Protein AF-A0A961XNM7-F1 (afdb_monomer)

Radius of gyration: 25.98 Å; Cα contacts (8 Å, |Δi|>4): 461; chains: 1; bounding box: 57×42×81 Å

Sequence (255 aa):
IRFYRGDEDQPVDPLIAARQGEGNAPAFRGTACVVFEGFPLEDFGNRIPQFTFEIVRSISRLDRSLRAVCVIPGATEFGYHPDPVNRIAEPGKSALVNRNCLSRESDWQASLDELQAICPNLETVALVVPWFATDLRAGECSIMPGVEHAASGGMGWSVSGISRANAHLVSRFDGAPAFGGTPADTAVVAAIRDLKARGLKVVLYPFLLMDIDAANSLPD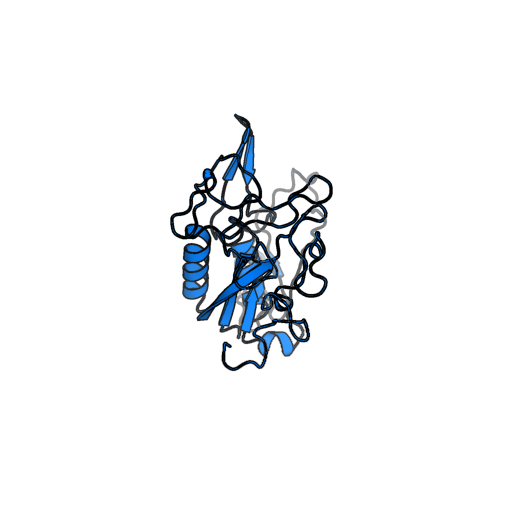PYSGQNGQKPYPWRGEITVYPGPGQASSADGSALA

Nearest PDB structures (foldseek):
  8gtc-assembly1_O  TM=8.303E-01  e=8.416E-16  Dinoroseobacter phage vB_DshS-R4C
  8clq-assembly1_D  TM=4.541E-01  e=7.550E-01  Streptomyces coelicoflavus
  8clp-assembly1_A  TM=4.533E-01  e=1.028E+00  Streptomyces coelicoflavus
  8clq-assembly1_A  TM=4.531E-01  e=1.238E+00  Streptomyces coelicoflavus
  8clo-assembly1_A  TM=4.528E-01  e=1.164E+00  Streptomyces coelicoflavus

pLDDT: mean 91.51, std 7.37, range [59.06, 98.62]

Structure (mmCIF, N/CA/C/O backbone):
data_AF-A0A961XNM7-F1
#
_entry.id   AF-A0A961XNM7-F1
#
loop_
_atom_site.group_PDB
_atom_site.id
_atom_site.type_symbol
_atom_site.label_atom_id
_atom_site.label_alt_id
_atom_site.label_comp_id
_atom_site.label_asym_id
_atom_site.label_entity_id
_atom_site.label_seq_id
_atom_site.pdbx_PDB_ins_code
_atom_site.Cartn_x
_atom_site.Cartn_y
_atom_site.Cartn_z
_atom_site.occupancy
_atom_site.B_iso_or_equiv
_atom_site.auth_seq_id
_atom_site.auth_comp_id
_atom_site.auth_asym_id
_atom_site.auth_atom_id
_atom_site.pdbx_PDB_model_num
ATOM 1 N N . ILE A 1 1 ? -12.156 7.910 29.418 1.00 87.94 1 ILE A N 1
ATOM 2 C CA . ILE A 1 1 ? -13.145 8.435 28.441 1.00 87.94 1 ILE A CA 1
ATOM 3 C C . ILE A 1 1 ? -13.932 7.246 27.919 1.00 87.94 1 ILE A C 1
ATOM 5 O O . ILE A 1 1 ? -13.312 6.232 27.622 1.00 87.94 1 ILE A O 1
ATOM 9 N N . ARG A 1 2 ? -15.259 7.337 27.847 1.00 92.88 2 ARG A N 1
ATOM 10 C CA . ARG A 1 2 ? -16.122 6.318 27.235 1.00 92.88 2 ARG A CA 1
ATOM 11 C C . ARG A 1 2 ? -16.850 6.928 26.044 1.00 92.88 2 ARG A C 1
ATOM 13 O O . ARG A 1 2 ? -17.333 8.053 26.146 1.00 92.88 2 ARG A O 1
ATOM 20 N N . PHE A 1 3 ? -16.903 6.200 24.934 1.00 91.19 3 PHE A N 1
ATOM 21 C CA . PHE A 1 3 ? -17.610 6.619 23.728 1.00 91.19 3 PHE A CA 1
ATOM 22 C C . PHE A 1 3 ? -18.819 5.723 23.480 1.00 91.19 3 PHE A C 1
ATOM 24 O O . PHE A 1 3 ? -18.735 4.499 23.566 1.00 91.19 3 PHE A O 1
ATOM 31 N N . TYR A 1 4 ? -19.920 6.372 23.141 1.00 91.75 4 TYR A N 1
ATOM 32 C CA . TYR A 1 4 ? -21.226 5.804 22.890 1.00 91.75 4 TYR A CA 1
ATOM 33 C C . TYR A 1 4 ? -21.670 6.240 21.495 1.00 91.75 4 TYR A C 1
ATOM 35 O O . TYR A 1 4 ? -21.743 7.438 21.216 1.00 91.75 4 TYR A O 1
ATOM 43 N N . ARG A 1 5 ? -21.944 5.282 20.604 1.00 89.00 5 ARG A N 1
ATOM 44 C CA . ARG A 1 5 ? -22.264 5.555 19.190 1.00 89.00 5 ARG A CA 1
ATOM 45 C C . ARG A 1 5 ? -23.655 6.163 18.994 1.00 89.00 5 ARG A C 1
ATOM 47 O O . ARG A 1 5 ? -23.909 6.746 17.943 1.00 89.00 5 ARG A O 1
ATOM 54 N N . GLY A 1 6 ? -24.516 6.074 20.007 1.00 90.56 6 GLY A N 1
ATOM 55 C CA . GLY A 1 6 ? -25.904 6.518 19.936 1.00 90.56 6 GLY A CA 1
ATOM 56 C C . GLY A 1 6 ? -26.831 5.475 19.320 1.00 90.56 6 GLY A C 1
ATOM 57 O O . GLY A 1 6 ? -27.849 5.850 18.748 1.00 90.56 6 GLY A O 1
ATOM 58 N N . ASP A 1 7 ? -26.483 4.189 19.408 1.00 89.62 7 ASP A N 1
ATOM 59 C CA . ASP A 1 7 ? -27.348 3.104 18.944 1.00 89.62 7 ASP A CA 1
ATOM 60 C C . ASP A 1 7 ? -28.670 3.076 19.740 1.00 89.62 7 ASP A C 1
ATOM 62 O O . ASP A 1 7 ? -28.735 3.484 20.905 1.00 89.62 7 ASP A O 1
ATOM 66 N N . GLU A 1 8 ? -29.751 2.608 19.114 1.00 92.31 8 GLU A N 1
ATOM 67 C CA . GLU A 1 8 ? -31.086 2.586 19.739 1.00 92.31 8 GLU A CA 1
ATOM 68 C C . GLU A 1 8 ? -31.192 1.579 20.896 1.00 92.31 8 GLU A C 1
ATOM 70 O O . GLU A 1 8 ? -32.033 1.717 21.781 1.00 92.31 8 GLU A O 1
ATOM 75 N N . ASP A 1 9 ? -30.320 0.577 20.930 1.00 92.81 9 ASP A N 1
ATOM 76 C CA . ASP A 1 9 ? -30.222 -0.427 21.990 1.00 92.81 9 ASP A CA 1
ATOM 77 C C . ASP A 1 9 ? -29.142 -0.100 23.034 1.00 92.81 9 ASP A C 1
ATOM 79 O O . ASP A 1 9 ? -28.928 -0.869 23.974 1.00 92.81 9 ASP A O 1
ATOM 83 N N . GLN A 1 10 ? -28.497 1.064 22.925 1.00 93.44 10 GLN A N 1
ATOM 84 C CA . GLN A 1 10 ? -27.410 1.453 23.811 1.00 93.44 10 GLN A CA 1
ATOM 85 C C . GLN A 1 10 ? -27.846 1.473 25.294 1.00 93.44 10 GLN A C 1
ATOM 87 O O . GLN A 1 10 ? -28.930 1.985 25.625 1.00 93.44 10 GLN A O 1
ATOM 92 N N . PRO A 1 11 ? -27.011 0.944 26.212 1.00 92.81 11 PRO A N 1
ATOM 93 C CA . PRO A 1 11 ? -27.293 0.962 27.642 1.00 92.81 11 PRO A CA 1
ATOM 94 C C . PRO A 1 11 ? -27.053 2.346 28.262 1.00 92.81 11 PRO A C 1
ATOM 96 O O . PRO A 1 11 ? -26.364 3.200 27.705 1.00 92.81 11 PRO A O 1
ATOM 99 N N . VAL A 1 12 ? -27.598 2.550 29.463 1.00 94.00 12 VAL A N 1
ATOM 100 C CA . VAL A 1 12 ? -27.314 3.736 30.285 1.00 94.00 12 VAL A CA 1
ATOM 101 C C . VAL A 1 12 ? -25.848 3.716 30.741 1.00 94.00 12 VAL A C 1
ATOM 103 O O . VAL A 1 12 ? -25.349 2.674 31.169 1.00 94.00 12 VAL A O 1
ATOM 106 N N . ASP A 1 13 ? -25.156 4.860 30.679 1.00 93.94 13 ASP A N 1
ATOM 107 C CA . ASP A 1 13 ? -23.789 4.979 31.206 1.00 93.94 13 ASP A CA 1
ATOM 108 C C . ASP A 1 13 ? -23.787 4.849 32.746 1.00 93.94 13 ASP A C 1
ATOM 110 O O . ASP A 1 13 ? -24.556 5.538 33.426 1.00 93.94 13 ASP A O 1
ATOM 114 N N . PRO A 1 14 ? -22.913 4.006 33.323 1.00 93.31 14 PRO A N 1
ATOM 115 C CA . PRO A 1 14 ? -22.919 3.721 34.755 1.00 93.31 14 PRO A CA 1
ATOM 116 C C . PRO A 1 14 ? -22.517 4.917 35.632 1.00 93.31 14 PRO A C 1
ATOM 118 O O . PRO A 1 14 ? -23.015 5.031 36.748 1.00 93.31 14 PRO A O 1
ATOM 121 N N . LEU A 1 15 ? -21.667 5.836 35.157 1.00 92.81 15 LEU A N 1
ATOM 122 C CA . LEU A 1 15 ? -21.311 7.052 35.902 1.00 92.81 15 LEU A CA 1
ATOM 123 C C . LEU A 1 15 ? -22.467 8.048 35.902 1.00 92.81 15 LEU A C 1
ATOM 125 O O . LEU A 1 15 ? -22.746 8.655 36.935 1.00 92.81 15 LEU A O 1
ATOM 129 N N . ILE A 1 16 ? -23.152 8.205 34.765 1.00 91.44 16 ILE A N 1
ATOM 130 C CA . ILE A 1 16 ? -24.351 9.048 34.690 1.00 91.44 16 ILE A CA 1
ATOM 131 C C . ILE A 1 16 ? -25.435 8.474 35.611 1.00 91.44 16 ILE A C 1
ATOM 133 O O . ILE A 1 16 ? -25.991 9.218 36.418 1.00 91.44 16 ILE A O 1
ATOM 137 N N . ALA A 1 17 ? -25.676 7.159 35.566 1.00 93.00 17 ALA A N 1
ATOM 138 C CA . ALA A 1 17 ? -26.608 6.470 36.462 1.00 93.00 17 ALA A CA 1
ATOM 139 C C . ALA A 1 17 ? -26.247 6.655 37.940 1.00 93.00 17 ALA A C 1
ATOM 141 O O . ALA A 1 17 ? -27.100 7.043 38.735 1.00 93.00 17 ALA A O 1
ATOM 142 N N . ALA A 1 18 ? -24.980 6.461 38.308 1.00 92.56 18 ALA A N 1
ATOM 143 C CA . ALA A 1 18 ? -24.521 6.635 39.684 1.00 92.56 18 ALA A CA 1
ATOM 144 C C . ALA A 1 18 ? -24.706 8.073 40.201 1.00 92.56 18 ALA A C 1
ATOM 146 O O . ALA A 1 18 ? -24.916 8.277 41.394 1.00 92.56 18 ALA A O 1
ATOM 147 N N . ARG A 1 19 ? -24.631 9.080 39.320 1.00 91.06 19 ARG A N 1
ATOM 148 C CA . ARG A 1 19 ? -24.789 10.497 39.686 1.00 91.06 19 ARG A CA 1
ATOM 149 C C . ARG A 1 19 ? -26.241 10.970 39.710 1.00 91.06 19 ARG A C 1
ATOM 151 O O . ARG A 1 19 ? -26.566 11.810 40.541 1.00 91.06 19 ARG A O 1
ATOM 158 N N . GLN A 1 20 ? -27.085 10.467 38.812 1.00 90.31 20 GLN A N 1
ATOM 159 C CA . GLN A 1 20 ? -28.496 10.872 38.694 1.00 90.31 20 GLN A CA 1
ATOM 160 C C . GLN A 1 20 ? -29.445 10.000 39.537 1.00 90.31 20 GLN A C 1
ATOM 162 O O . GLN A 1 20 ? -30.571 10.404 39.828 1.00 90.31 20 GLN A O 1
ATOM 167 N N . GLY A 1 21 ? -28.995 8.813 39.949 1.00 85.62 21 GLY A N 1
ATOM 168 C CA . GLY A 1 21 ? -29.802 7.815 40.644 1.00 85.62 21 GLY A CA 1
ATOM 169 C C . GLY A 1 21 ? -30.425 6.787 39.695 1.00 85.62 21 GLY A C 1
ATOM 170 O O . GLY A 1 21 ? -30.615 7.031 38.499 1.00 85.62 21 GLY A O 1
ATOM 171 N N . GLU A 1 22 ? -30.733 5.612 40.245 1.00 84.38 22 GLU A N 1
ATOM 172 C CA . GLU A 1 22 ? -31.324 4.496 39.505 1.00 84.38 22 GLU A CA 1
ATOM 173 C C . GLU A 1 22 ? -32.664 4.902 38.871 1.00 84.38 22 GLU A C 1
ATOM 175 O O . GLU A 1 22 ? -33.507 5.527 39.510 1.00 84.38 22 GLU A O 1
ATOM 180 N N . GLY A 1 23 ? -32.839 4.595 37.583 1.00 87.25 23 GLY A N 1
ATOM 181 C CA . GLY A 1 23 ? -34.035 4.956 36.812 1.00 87.25 23 GLY A CA 1
ATOM 182 C C . GLY A 1 23 ? -34.103 6.411 36.322 1.00 87.25 23 GLY A C 1
ATOM 183 O O . GLY A 1 23 ? -34.920 6.701 35.452 1.00 87.25 23 GLY A O 1
ATOM 184 N N . ASN A 1 24 ? -33.233 7.307 36.803 1.00 90.81 24 ASN A N 1
ATOM 185 C CA . ASN A 1 24 ? -33.263 8.732 36.440 1.00 90.81 24 ASN A CA 1
ATOM 186 C C . ASN A 1 24 ? -32.294 9.108 35.308 1.00 90.81 24 ASN A C 1
ATOM 188 O O . ASN A 1 24 ? -32.426 10.174 34.707 1.00 90.81 24 ASN A O 1
ATOM 192 N N . ALA A 1 25 ? -31.299 8.267 35.020 1.00 90.25 25 ALA A N 1
ATOM 193 C CA . ALA A 1 25 ? -30.330 8.531 33.963 1.00 90.25 25 ALA A CA 1
ATOM 194 C C . ALA A 1 25 ? -30.865 8.110 32.581 1.00 90.25 25 ALA A C 1
ATOM 196 O O . ALA A 1 25 ? -31.182 6.933 32.379 1.00 90.25 25 ALA A O 1
ATOM 197 N N . PRO A 1 26 ? -30.927 9.027 31.598 1.00 89.88 26 PRO A N 1
ATOM 198 C CA . PRO A 1 26 ? -31.271 8.663 30.231 1.00 89.88 26 PRO A CA 1
ATOM 199 C C . PRO A 1 26 ? -30.132 7.867 29.576 1.00 89.88 26 PRO A C 1
ATOM 201 O O . PRO A 1 26 ? -28.953 8.097 29.838 1.00 89.88 26 PRO A O 1
ATOM 204 N N . ALA A 1 27 ? -30.483 6.958 28.664 1.00 90.50 27 ALA A N 1
ATOM 205 C CA . ALA A 1 27 ? -29.513 6.186 27.878 1.00 90.50 27 ALA A CA 1
ATOM 206 C C . ALA A 1 27 ? -28.938 6.953 26.669 1.00 90.50 27 ALA A C 1
ATOM 208 O O . ALA A 1 27 ? -28.063 6.436 25.979 1.00 90.50 27 ALA A O 1
ATOM 209 N N . PHE A 1 28 ? -29.454 8.161 26.392 1.00 91.75 28 PHE A N 1
ATOM 210 C CA . PHE A 1 28 ? -29.103 8.988 25.228 1.00 91.75 28 PHE A CA 1
ATOM 211 C C . PHE A 1 28 ? -29.131 8.226 23.884 1.00 91.75 28 PHE A C 1
ATOM 213 O O . PHE A 1 28 ? -28.311 8.461 23.000 1.00 91.75 28 PHE A O 1
ATOM 220 N N . ARG A 1 29 ? -30.096 7.312 23.719 1.00 93.94 29 ARG A N 1
ATOM 221 C CA . ARG A 1 29 ? -30.330 6.576 22.462 1.00 93.94 29 ARG A CA 1
ATOM 222 C C . ARG A 1 29 ? -30.575 7.546 21.306 1.00 93.94 29 ARG A C 1
ATOM 224 O O . ARG A 1 29 ? -31.176 8.604 21.502 1.00 93.94 29 ARG A O 1
ATOM 231 N N . GLY A 1 30 ? -30.042 7.224 20.134 1.00 90.69 30 GLY A N 1
ATOM 232 C CA . GLY A 1 30 ? -30.057 8.102 18.963 1.00 90.69 30 GLY A CA 1
ATOM 233 C C . GLY A 1 30 ? -29.061 9.271 19.023 1.00 90.69 30 GLY A C 1
ATOM 234 O O . GLY A 1 30 ? -28.957 10.028 18.057 1.00 90.69 30 GLY A O 1
ATOM 235 N N . THR A 1 31 ? -28.314 9.439 20.125 1.00 91.25 31 THR A N 1
ATOM 236 C CA . THR A 1 31 ? -27.339 10.526 20.313 1.00 91.25 31 THR A CA 1
ATOM 237 C C . THR A 1 31 ? -25.957 9.966 20.638 1.00 91.25 31 THR A C 1
ATOM 239 O O . THR A 1 31 ? -25.752 9.330 21.672 1.00 91.25 31 THR A O 1
ATOM 242 N N . ALA A 1 32 ? -24.976 10.231 19.772 1.00 91.44 32 ALA A N 1
ATOM 243 C CA . ALA A 1 32 ? -23.586 9.896 20.060 1.00 91.44 32 ALA A CA 1
ATOM 244 C C . ALA A 1 32 ? -23.087 10.715 21.261 1.00 91.44 32 ALA A C 1
ATOM 246 O O . ALA A 1 32 ? -23.226 11.938 21.286 1.00 91.44 32 ALA A O 1
ATOM 247 N N . CYS A 1 33 ? -22.512 10.040 22.254 1.00 92.06 33 CYS A N 1
ATOM 248 C CA . CYS A 1 33 ? -22.119 10.640 23.526 1.00 92.06 33 CYS A CA 1
ATOM 249 C C . CYS A 1 33 ? -20.668 10.293 23.876 1.00 92.06 33 CYS A C 1
ATOM 251 O O . CYS A 1 33 ? -20.209 9.169 23.669 1.00 92.06 33 CYS A O 1
ATOM 253 N N . VAL A 1 34 ? -19.946 11.249 24.463 1.00 93.06 34 VAL A N 1
ATOM 254 C CA . VAL A 1 34 ? -18.609 11.036 25.032 1.00 93.06 34 VAL A CA 1
ATOM 255 C C . VAL A 1 34 ? -18.668 11.374 26.515 1.00 93.06 34 VAL A C 1
ATOM 257 O O . VAL A 1 34 ? -18.980 12.502 26.889 1.00 93.06 34 VAL A O 1
ATOM 260 N N . VAL A 1 35 ? -18.369 10.393 27.363 1.00 93.25 35 VAL A N 1
ATOM 261 C CA . VAL A 1 35 ? -18.371 10.548 28.820 1.00 93.25 35 VAL A CA 1
ATOM 262 C C . VAL A 1 35 ? -16.934 10.625 29.323 1.00 93.25 35 VAL A C 1
ATOM 264 O O . VAL A 1 35 ? -16.116 9.721 29.115 1.00 93.25 35 VAL A O 1
ATOM 267 N N . PHE A 1 36 ? -16.626 11.722 30.007 1.00 92.81 36 PHE A N 1
ATOM 268 C CA . PHE A 1 36 ? -15.358 11.929 30.691 1.00 92.81 36 PHE A CA 1
ATOM 269 C C . PHE A 1 36 ? -15.521 11.599 32.171 1.00 92.81 36 PHE A C 1
ATOM 271 O O . PHE A 1 36 ? -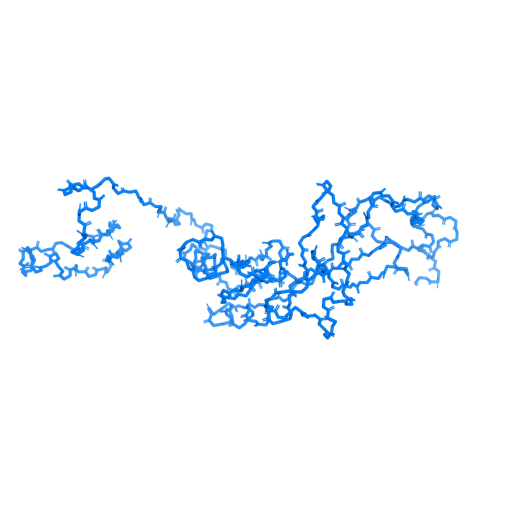16.409 12.116 32.843 1.00 92.81 36 PHE A O 1
ATOM 278 N N . GLU A 1 37 ? -14.636 10.751 32.681 1.00 92.44 37 GLU A N 1
ATOM 279 C CA . GLU A 1 37 ? -14.563 10.397 34.094 1.00 92.44 37 GLU A CA 1
ATOM 280 C C . GLU A 1 37 ? -13.174 10.781 34.596 1.00 92.44 37 GLU A C 1
ATOM 282 O O . GLU A 1 37 ? -12.182 10.341 34.017 1.00 92.44 37 GLU A O 1
ATOM 287 N N . GLY A 1 38 ? -13.110 11.647 35.612 1.00 91.31 38 GLY A N 1
ATOM 288 C CA . GLY A 1 38 ? -11.845 12.084 36.213 1.00 91.31 38 GLY A CA 1
ATOM 289 C C . GLY A 1 38 ? -10.890 12.810 35.256 1.00 91.31 38 GLY A C 1
ATOM 290 O O . GLY A 1 38 ? -9.686 12.604 35.346 1.00 91.31 38 GLY A O 1
ATOM 291 N N . PHE A 1 39 ? -11.397 13.621 34.319 1.00 92.00 39 PHE A N 1
ATOM 292 C CA . PHE A 1 39 ? -10.543 14.346 33.369 1.00 92.00 39 PHE A CA 1
ATOM 293 C C . PHE A 1 39 ? -9.684 15.408 34.092 1.00 92.00 39 PHE A C 1
ATOM 295 O O . PHE A 1 39 ? -10.258 16.275 34.758 1.00 92.00 39 PHE A O 1
ATOM 302 N N . PRO A 1 40 ? -8.341 15.361 33.985 1.00 93.06 40 PRO A N 1
ATOM 303 C CA . PRO A 1 40 ? -7.458 16.289 34.688 1.00 93.06 40 PRO A CA 1
ATOM 304 C C . PRO A 1 40 ? -7.551 17.691 34.072 1.00 93.06 40 PRO A C 1
ATOM 306 O O . PRO A 1 40 ? -7.229 17.892 32.905 1.00 93.06 40 PRO A O 1
ATOM 309 N N . LEU A 1 41 ? -8.010 18.672 34.857 1.00 94.69 41 LEU A N 1
ATOM 310 C CA . LEU A 1 41 ? -8.184 20.059 34.400 1.00 94.69 41 LEU A CA 1
ATOM 311 C C . LEU A 1 41 ? -6.969 20.956 34.677 1.00 94.69 41 LEU A C 1
ATOM 313 O O . LEU A 1 41 ? -6.972 22.114 34.260 1.00 94.69 41 LEU A O 1
ATOM 317 N N . GLU A 1 42 ? -5.948 20.448 35.370 1.00 96.06 42 GLU A N 1
ATOM 318 C CA . GLU A 1 42 ? -4.763 21.219 35.774 1.00 96.06 42 GLU A CA 1
ATOM 319 C C . GLU A 1 42 ? -4.040 21.813 34.556 1.00 96.06 42 GLU A C 1
ATOM 321 O O . GLU A 1 42 ? -3.779 23.018 34.523 1.00 96.06 42 GLU A O 1
ATOM 326 N N . ASP A 1 43 ? -3.871 21.013 33.499 1.00 92.12 43 ASP A N 1
ATOM 327 C CA . ASP A 1 43 ? -3.267 21.423 32.222 1.00 92.12 43 ASP A CA 1
ATOM 328 C C . ASP A 1 43 ? -4.095 22.476 31.459 1.00 92.12 43 ASP A C 1
ATOM 330 O O . ASP A 1 43 ? -3.608 23.123 30.533 1.00 92.12 43 ASP A O 1
ATOM 334 N N . PHE A 1 44 ? -5.352 22.684 31.862 1.00 92.75 44 PHE A N 1
ATOM 335 C CA . PHE A 1 44 ? -6.306 23.607 31.241 1.00 92.75 44 PHE A CA 1
ATOM 336 C C . PHE A 1 44 ? -6.670 24.777 32.167 1.00 92.75 44 PHE A C 1
ATOM 338 O O . PHE A 1 44 ? -7.731 25.395 32.034 1.00 92.75 44 PHE A O 1
ATOM 345 N N . GLY A 1 45 ? -5.807 25.086 33.142 1.00 95.00 45 GLY A N 1
ATOM 346 C CA . GLY A 1 45 ? -6.020 26.188 34.082 1.00 95.00 45 GLY A CA 1
ATOM 347 C C . GLY A 1 45 ? -7.228 25.975 34.998 1.00 95.00 45 GLY A C 1
ATOM 348 O O . GLY A 1 45 ? -7.892 26.943 35.372 1.00 95.00 45 GLY A O 1
ATOM 349 N N . ASN A 1 46 ? -7.533 24.715 35.330 1.00 95.06 46 ASN A N 1
ATOM 350 C CA . ASN A 1 46 ? -8.681 24.296 36.140 1.00 95.06 46 ASN A CA 1
ATOM 351 C C . ASN A 1 46 ? -10.038 24.756 35.583 1.00 95.06 46 ASN A C 1
ATOM 353 O O . ASN A 1 46 ? -10.979 25.032 36.330 1.00 95.06 46 ASN A O 1
ATOM 357 N N . ARG A 1 47 ? -10.151 24.839 34.254 1.00 94.44 47 ARG A N 1
ATOM 358 C CA . ARG A 1 47 ? -11.393 25.156 33.541 1.00 94.44 47 ARG A CA 1
ATOM 359 C C . ARG A 1 47 ? -11.720 24.045 32.564 1.00 94.44 47 ARG A C 1
ATOM 361 O O . ARG A 1 47 ? -10.819 23.438 32.000 1.00 94.44 47 ARG A O 1
ATOM 368 N N . ILE A 1 48 ? -13.012 23.817 32.341 1.00 92.94 48 ILE A N 1
ATOM 369 C CA . ILE A 1 48 ? -13.472 22.885 31.310 1.00 92.94 48 ILE A CA 1
ATOM 370 C C . ILE A 1 48 ? -12.985 23.417 29.951 1.00 92.94 48 ILE A C 1
ATOM 372 O O . ILE A 1 48 ? -13.394 24.520 29.570 1.00 92.94 48 ILE A O 1
ATOM 376 N N . PRO A 1 49 ? -12.103 22.692 29.238 1.00 93.25 49 PRO A N 1
ATOM 377 C CA . PRO A 1 49 ? -11.621 23.146 27.946 1.00 93.25 49 PRO A CA 1
ATOM 378 C C . PRO A 1 49 ? -12.717 23.025 26.883 1.00 93.25 49 PRO A C 1
ATOM 380 O O . PRO A 1 49 ? -13.708 22.311 27.043 1.00 93.25 49 PRO A O 1
ATOM 383 N N . GLN A 1 50 ? -12.518 23.717 25.764 1.00 93.12 50 GLN A N 1
ATOM 384 C CA . GLN A 1 50 ? -13.269 23.428 24.547 1.00 93.12 50 GLN A CA 1
ATOM 385 C C . GLN A 1 50 ? -12.797 22.072 24.017 1.00 93.12 50 GLN A C 1
ATOM 387 O O . GLN A 1 50 ? -11.608 21.892 23.751 1.00 93.12 50 GLN A O 1
ATOM 392 N N . PHE A 1 51 ? -13.718 21.123 23.880 1.00 90.62 51 PHE A N 1
ATOM 393 C CA . PHE A 1 51 ? -13.426 19.831 23.274 1.00 90.62 51 PHE A CA 1
ATOM 394 C C . PHE A 1 51 ? -13.821 19.856 21.802 1.00 90.62 51 PHE A C 1
ATOM 396 O O . PHE A 1 51 ? -14.958 20.187 21.466 1.00 90.62 51 PHE A O 1
ATOM 403 N N . THR A 1 52 ? -12.897 19.447 20.943 1.00 90.75 52 THR A N 1
ATOM 404 C CA . THR A 1 52 ? -13.151 19.234 19.519 1.00 90.75 52 THR A CA 1
ATOM 405 C C . THR A 1 52 ? -12.991 17.753 19.230 1.00 90.75 52 THR A C 1
ATOM 407 O O . THR A 1 52 ? -12.017 17.139 19.662 1.00 90.75 52 THR A O 1
ATOM 410 N N . PHE A 1 53 ? -13.941 17.184 18.496 1.00 87.31 53 PHE A N 1
ATOM 411 C CA . PHE A 1 53 ? -13.915 15.784 18.092 1.00 87.31 53 PHE A CA 1
ATOM 412 C C . PHE A 1 53 ? -14.049 15.695 16.580 1.00 87.31 53 PHE A C 1
ATOM 414 O O . PHE A 1 53 ? -14.902 16.356 15.988 1.00 87.31 53 PHE A O 1
ATOM 421 N N . GLU A 1 54 ? -13.240 14.840 15.971 1.00 85.38 54 GLU A N 1
ATOM 422 C CA . GLU A 1 54 ? -13.498 14.353 14.625 1.00 85.38 54 GLU A CA 1
ATOM 423 C C . GLU A 1 54 ? -14.524 13.220 14.715 1.00 85.38 54 GLU A C 1
ATOM 425 O O . GLU A 1 54 ? -14.334 12.249 15.451 1.00 85.38 54 GLU A O 1
ATOM 430 N N . ILE A 1 55 ? -15.648 13.373 14.015 1.00 83.31 55 ILE A N 1
ATOM 431 C CA . ILE A 1 55 ? -16.741 12.401 14.030 1.00 83.31 55 ILE A CA 1
ATOM 432 C C . ILE A 1 55 ? -16.975 11.931 12.606 1.00 83.31 55 ILE A C 1
ATOM 434 O O . ILE A 1 55 ? -17.374 12.709 11.740 1.00 83.31 55 ILE A O 1
ATOM 438 N N . VAL A 1 56 ? -16.796 10.632 12.393 1.00 79.19 56 VAL A N 1
ATOM 439 C CA . VAL A 1 56 ? -17.087 9.985 11.118 1.00 79.19 56 VAL A CA 1
ATOM 440 C C . VAL A 1 56 ? -18.372 9.181 11.260 1.00 79.19 56 VAL A C 1
ATOM 442 O O . VAL A 1 56 ? -18.484 8.291 12.103 1.00 79.19 56 VAL A O 1
ATOM 445 N N . ARG A 1 57 ? -19.366 9.505 10.432 1.00 79.12 57 ARG A N 1
ATOM 446 C CA . ARG A 1 57 ? -20.646 8.795 10.368 1.00 79.12 57 ARG A CA 1
ATOM 447 C C . ARG A 1 57 ? -20.996 8.536 8.911 1.00 79.12 57 ARG A C 1
ATOM 449 O O . ARG A 1 57 ? -21.096 9.474 8.127 1.00 79.12 57 ARG A O 1
ATOM 456 N N . SER A 1 58 ? -21.251 7.275 8.574 1.00 73.25 58 SER A N 1
ATOM 457 C CA . SER A 1 58 ? -21.835 6.917 7.281 1.00 73.25 58 SER A CA 1
ATOM 458 C C . SER A 1 58 ? -23.227 7.548 7.152 1.00 73.25 58 SER A C 1
ATOM 460 O O . SER A 1 58 ? -24.118 7.299 7.969 1.00 73.25 58 SER A O 1
ATOM 462 N N . ILE A 1 59 ? -23.401 8.396 6.138 1.00 72.44 59 ILE A N 1
ATOM 463 C CA . ILE A 1 59 ? -24.672 9.070 5.818 1.00 72.44 59 ILE A CA 1
ATOM 464 C C . ILE A 1 59 ? -25.343 8.486 4.571 1.00 72.44 59 ILE A C 1
ATOM 466 O O . ILE A 1 59 ? -26.485 8.830 4.264 1.00 72.44 59 ILE A O 1
ATOM 470 N N . SER A 1 60 ? -24.646 7.620 3.833 1.00 69.81 60 SER A N 1
ATOM 471 C CA . SER A 1 60 ? -25.057 7.185 2.503 1.00 69.81 60 SER A CA 1
ATOM 472 C C . SER A 1 60 ? -25.418 5.697 2.469 1.00 69.81 60 SER A C 1
ATOM 474 O O . SER A 1 60 ? -24.908 4.877 3.233 1.00 69.81 60 SER A O 1
ATOM 476 N N . ARG A 1 61 ? -26.292 5.311 1.529 1.00 73.56 61 ARG A N 1
ATOM 477 C CA . ARG A 1 61 ? -26.490 3.887 1.202 1.00 73.56 61 ARG A CA 1
ATOM 478 C C . ARG A 1 61 ? -25.270 3.283 0.499 1.00 73.56 61 ARG A C 1
ATOM 480 O O . ARG A 1 61 ? -25.132 2.062 0.514 1.00 73.56 61 ARG A O 1
ATOM 487 N N . LEU A 1 62 ? -24.417 4.115 -0.108 1.00 80.12 62 LEU A N 1
ATOM 488 C CA . LEU A 1 62 ? -23.266 3.668 -0.888 1.00 80.12 62 LEU A CA 1
ATOM 489 C C . LEU A 1 62 ? -22.277 2.907 -0.004 1.00 80.12 62 LEU A C 1
ATOM 491 O O . LEU A 1 62 ? -21.868 1.812 -0.381 1.00 80.12 62 LEU A O 1
ATOM 495 N N . ASP A 1 63 ? -22.007 3.407 1.201 1.00 80.69 63 ASP A N 1
ATOM 496 C CA . ASP A 1 63 ? -21.047 2.800 2.132 1.00 80.69 63 ASP A CA 1
ATOM 497 C C . ASP A 1 63 ? -21.475 1.373 2.525 1.00 80.69 63 ASP A C 1
ATOM 499 O O . ASP A 1 63 ? -20.663 0.460 2.638 1.00 80.69 63 ASP A O 1
ATOM 503 N N . ARG A 1 64 ? -22.791 1.138 2.628 1.00 83.62 64 ARG A N 1
ATOM 504 C CA . ARG A 1 64 ? -23.368 -0.197 2.861 1.00 83.62 64 ARG A CA 1
ATOM 505 C C . ARG A 1 64 ? -23.418 -1.075 1.609 1.00 83.62 64 ARG A C 1
ATOM 507 O O . ARG A 1 64 ? -23.572 -2.286 1.741 1.00 83.62 64 ARG A O 1
ATOM 514 N N . SER A 1 65 ? -23.334 -0.507 0.407 1.00 89.62 65 SER A N 1
ATOM 515 C CA . SER A 1 65 ? -23.252 -1.283 -0.841 1.00 89.62 65 SER A CA 1
ATOM 516 C C . SER A 1 65 ? -21.820 -1.622 -1.258 1.00 89.62 65 SER A C 1
ATOM 518 O O . SER A 1 65 ? -21.628 -2.487 -2.114 1.00 89.62 65 SER A O 1
ATOM 520 N N . LEU A 1 66 ? -20.816 -0.970 -0.662 1.00 92.00 66 LEU A N 1
ATOM 521 C CA . LEU A 1 66 ? -19.414 -1.274 -0.915 1.00 92.00 66 LEU A CA 1
ATOM 522 C C . LEU A 1 66 ? -19.072 -2.658 -0.359 1.00 92.00 66 LEU A C 1
ATOM 524 O O . LEU A 1 66 ? -19.065 -2.884 0.847 1.00 92.00 66 LEU A O 1
ATOM 528 N N . ARG A 1 67 ? -18.780 -3.586 -1.274 1.00 95.56 67 ARG A N 1
ATOM 529 C CA . ARG A 1 67 ? -18.386 -4.969 -0.956 1.00 95.56 67 ARG A CA 1
ATOM 530 C C . ARG A 1 67 ? -16.918 -5.262 -1.219 1.00 95.56 67 ARG A C 1
ATOM 532 O O . ARG A 1 67 ? -16.399 -6.258 -0.716 1.00 95.56 67 ARG A O 1
ATOM 539 N N . ALA A 1 68 ? -16.248 -4.418 -1.997 1.00 96.56 68 ALA A N 1
ATOM 540 C CA . ALA A 1 68 ? -14.839 -4.580 -2.299 1.00 96.56 68 ALA A CA 1
ATOM 541 C C . ALA A 1 68 ? -14.122 -3.236 -2.420 1.00 96.56 68 ALA A C 1
ATOM 543 O O . ALA A 1 68 ? -14.710 -2.266 -2.899 1.00 96.56 68 ALA A O 1
ATOM 544 N N . VAL A 1 69 ? -12.847 -3.212 -2.035 1.00 96.19 69 VAL A N 1
ATOM 545 C CA . VAL A 1 69 ? -11.946 -2.071 -2.247 1.00 96.19 69 VAL A CA 1
ATOM 546 C C . VAL A 1 69 ? -10.601 -2.526 -2.799 1.00 96.19 69 VAL A C 1
ATOM 548 O O . VAL A 1 69 ? -10.218 -3.689 -2.674 1.00 96.19 69 VAL A O 1
ATOM 551 N N . CYS A 1 70 ? -9.874 -1.583 -3.388 1.00 96.94 70 CYS A N 1
ATOM 552 C CA . CYS A 1 70 ? -8.482 -1.741 -3.777 1.00 96.94 70 CYS A CA 1
ATOM 553 C C . CYS A 1 70 ? -7.616 -0.897 -2.838 1.00 96.94 70 CYS A C 1
ATOM 555 O O . CYS A 1 70 ? -7.860 0.302 -2.705 1.00 96.94 70 CYS A O 1
ATOM 557 N N . VAL A 1 71 ? -6.633 -1.508 -2.180 1.00 95.88 71 VAL A N 1
ATOM 558 C CA . VAL A 1 71 ? -5.728 -0.804 -1.264 1.00 95.88 71 VAL A CA 1
ATOM 559 C C . VAL A 1 71 ? -4.519 -0.303 -2.048 1.00 95.88 71 VAL A C 1
ATOM 561 O O . VAL A 1 71 ? -3.664 -1.087 -2.452 1.00 95.88 71 VAL A O 1
ATOM 564 N N . ILE A 1 72 ? -4.466 1.014 -2.243 1.00 92.88 72 ILE A N 1
ATOM 565 C CA . ILE A 1 72 ? -3.448 1.766 -2.994 1.00 92.88 72 ILE A CA 1
ATOM 566 C C . ILE A 1 72 ? -2.820 2.851 -2.094 1.00 92.88 72 ILE A C 1
ATOM 568 O O . ILE A 1 72 ? -3.434 3.201 -1.086 1.00 92.88 72 ILE A O 1
ATOM 572 N N . PRO A 1 73 ? -1.623 3.393 -2.407 1.00 79.06 73 PRO A N 1
ATOM 573 C CA . PRO A 1 73 ? -0.807 3.177 -3.613 1.00 79.06 73 PRO A CA 1
ATOM 574 C C . PRO A 1 73 ? -0.036 1.851 -3.642 1.00 79.06 73 PRO A C 1
ATOM 576 O O . PRO A 1 73 ? 0.425 1.445 -4.703 1.00 79.06 73 PRO A O 1
ATOM 579 N N . GLY A 1 74 ? 0.121 1.174 -2.503 1.00 86.62 74 GLY A N 1
ATOM 580 C CA . GLY A 1 74 ? 0.870 -0.084 -2.377 1.00 86.62 74 GLY A CA 1
ATOM 581 C C . GLY A 1 74 ? 2.390 0.055 -2.460 1.00 86.62 74 GLY A C 1
ATOM 582 O O . GLY A 1 74 ? 3.095 -0.809 -1.963 1.00 86.62 74 GLY A O 1
ATOM 583 N N . ALA A 1 75 ? 2.914 1.151 -3.012 1.00 92.50 75 ALA A N 1
ATOM 584 C CA . ALA A 1 75 ? 4.341 1.465 -3.043 1.00 92.50 75 ALA A CA 1
ATOM 585 C C . ALA A 1 75 ? 4.809 1.970 -1.669 1.00 92.50 75 ALA A C 1
ATOM 587 O O . ALA A 1 75 ? 5.014 3.163 -1.464 1.00 92.50 75 ALA A O 1
ATOM 588 N N . THR A 1 76 ? 4.857 1.065 -0.692 1.00 91.00 76 THR A N 1
ATOM 589 C CA . THR A 1 76 ? 5.228 1.358 0.693 1.00 91.00 76 THR A CA 1
ATOM 590 C C . THR A 1 76 ? 6.057 0.185 1.210 1.00 91.00 76 THR A C 1
ATOM 592 O O . THR A 1 76 ? 5.496 -0.877 1.485 1.00 91.00 76 THR A O 1
ATOM 595 N N . GLU A 1 77 ? 7.375 0.339 1.364 1.00 94.12 77 GLU A N 1
ATOM 596 C CA . GLU A 1 77 ? 8.259 -0.769 1.777 1.00 94.12 77 GLU A CA 1
ATOM 597 C C . GLU A 1 77 ? 7.742 -1.514 3.031 1.00 94.12 77 GLU A C 1
ATOM 599 O O . GLU A 1 77 ? 7.865 -2.735 3.125 1.00 94.12 77 GLU A O 1
ATOM 604 N N . PHE A 1 78 ? 7.110 -0.786 3.965 1.00 93.81 78 PHE A N 1
ATOM 605 C CA . PHE A 1 78 ? 6.571 -1.317 5.224 1.00 93.81 78 PHE A CA 1
ATOM 606 C C . PHE A 1 78 ? 5.157 -0.830 5.588 1.00 93.81 78 PHE A C 1
ATOM 608 O O . PHE A 1 78 ? 4.654 -1.192 6.649 1.00 93.81 78 PHE A O 1
ATOM 615 N N . GLY A 1 79 ? 4.497 -0.018 4.756 1.00 93.81 79 GLY A N 1
ATOM 616 C CA . GLY A 1 79 ? 3.214 0.621 5.108 1.00 93.81 79 GLY A CA 1
ATOM 617 C C . GLY A 1 79 ? 2.054 -0.357 5.331 1.00 93.81 79 GLY A C 1
ATOM 618 O O . GLY A 1 79 ? 1.095 -0.027 6.018 1.00 93.81 79 GLY A O 1
ATOM 619 N N . TYR A 1 80 ? 2.168 -1.582 4.817 1.00 96.12 80 TYR A N 1
ATOM 620 C CA . TYR A 1 80 ? 1.229 -2.681 5.065 1.00 96.12 80 TYR A CA 1
ATOM 621 C C . TYR A 1 80 ? 1.423 -3.388 6.406 1.00 96.12 80 TYR A C 1
ATOM 623 O O . TYR A 1 80 ? 0.562 -4.160 6.819 1.00 96.12 80 TYR A O 1
ATOM 631 N N . HIS A 1 81 ? 2.545 -3.160 7.089 1.00 95.50 81 HIS A N 1
ATOM 632 C CA . HIS A 1 81 ? 2.815 -3.840 8.345 1.00 95.50 81 HIS A CA 1
ATOM 633 C C . HIS A 1 81 ? 1.844 -3.332 9.432 1.00 95.50 81 HIS A C 1
ATOM 635 O O . HIS A 1 81 ? 1.813 -2.124 9.682 1.00 95.50 81 HIS A O 1
ATOM 641 N N . PRO A 1 82 ? 1.063 -4.209 10.093 1.00 95.31 82 PRO A N 1
ATOM 642 C CA . PRO A 1 82 ? 0.100 -3.778 11.104 1.00 95.31 82 PRO A CA 1
ATOM 643 C C . PRO A 1 82 ? 0.754 -3.296 12.407 1.00 95.31 82 PRO A C 1
ATOM 645 O O . PRO A 1 82 ? 0.180 -2.452 13.092 1.00 95.31 82 PRO A O 1
ATOM 648 N N . ASP A 1 83 ? 1.953 -3.787 12.727 1.00 93.19 83 ASP A N 1
ATOM 649 C CA . ASP A 1 83 ? 2.742 -3.314 13.873 1.00 93.19 83 ASP A CA 1
ATOM 650 C C . ASP A 1 83 ? 3.670 -2.150 13.487 1.00 93.19 83 ASP A C 1
ATOM 652 O O . ASP A 1 83 ? 4.096 -2.087 12.327 1.00 93.19 83 ASP A O 1
ATOM 656 N N . PRO A 1 84 ? 4.050 -1.271 14.435 1.00 90.88 84 PRO A N 1
ATOM 657 C CA . PRO A 1 84 ? 4.964 -0.169 14.166 1.00 90.88 84 PRO A CA 1
ATOM 658 C C . PRO A 1 84 ? 6.344 -0.668 13.711 1.00 90.88 84 PRO A C 1
ATOM 660 O O . PRO A 1 84 ? 6.974 -1.509 14.354 1.00 90.88 84 PRO A O 1
ATOM 663 N N . VAL A 1 85 ? 6.850 -0.099 12.620 1.00 89.44 85 VAL A N 1
ATOM 664 C CA . VAL A 1 85 ? 8.172 -0.391 12.064 1.00 89.44 85 VAL A CA 1
ATOM 665 C C . VAL A 1 85 ? 9.080 0.809 12.291 1.00 89.44 85 VAL A C 1
ATOM 667 O O . VAL A 1 85 ? 8.779 1.929 11.878 1.00 89.44 85 VAL A O 1
ATOM 670 N N . ASN A 1 86 ? 10.217 0.569 12.940 1.00 84.81 86 ASN A N 1
ATOM 671 C CA . ASN A 1 86 ? 11.239 1.582 13.175 1.00 84.81 86 ASN A CA 1
ATOM 672 C C . ASN A 1 86 ? 12.326 1.520 12.102 1.00 84.81 86 ASN A C 1
ATOM 674 O O . ASN A 1 86 ? 12.844 0.445 11.792 1.00 84.81 86 ASN A O 1
ATOM 678 N N . ARG A 1 87 ? 12.736 2.693 11.620 1.00 78.62 87 ARG A N 1
ATOM 679 C CA . ARG A 1 87 ? 13.953 2.904 10.834 1.00 78.62 87 ARG A CA 1
ATOM 680 C C . ARG A 1 87 ? 14.938 3.720 11.651 1.00 78.62 87 ARG A C 1
ATOM 682 O O . ARG A 1 87 ? 14.583 4.747 12.226 1.00 78.62 87 ARG A O 1
ATOM 689 N N . ILE A 1 88 ? 16.183 3.263 11.677 1.00 74.31 88 ILE A N 1
ATOM 690 C CA . ILE A 1 88 ? 17.297 3.992 12.285 1.00 74.31 88 ILE A CA 1
ATOM 691 C C . ILE A 1 88 ? 18.016 4.703 11.143 1.00 74.31 88 ILE A C 1
ATOM 693 O O . ILE A 1 88 ? 18.691 4.051 10.351 1.00 74.31 88 ILE A O 1
ATOM 697 N N . ALA A 1 89 ? 17.804 6.013 11.016 1.00 64.69 89 ALA A N 1
ATOM 698 C CA . ALA A 1 89 ? 18.421 6.808 9.951 1.00 64.69 89 ALA A CA 1
ATOM 699 C C . ALA A 1 89 ? 19.869 7.189 10.302 1.00 64.69 89 ALA A C 1
ATOM 701 O O . ALA A 1 89 ? 20.740 7.182 9.439 1.00 64.69 89 ALA A O 1
ATOM 702 N N . GLU A 1 90 ? 20.125 7.471 11.582 1.00 67.12 90 GLU A N 1
ATOM 703 C CA . GLU A 1 90 ? 21.437 7.807 12.144 1.00 67.12 90 GLU A CA 1
ATOM 704 C C . GLU A 1 90 ? 21.544 7.227 13.567 1.00 67.12 90 GLU A C 1
ATOM 706 O O . GLU A 1 90 ? 20.509 7.001 14.210 1.00 67.12 90 GLU A O 1
ATOM 711 N N . PRO A 1 91 ? 22.757 6.998 14.110 1.00 70.75 91 PRO A N 1
ATOM 712 C CA . PRO A 1 91 ? 22.924 6.593 15.503 1.00 70.75 91 PRO A CA 1
ATOM 713 C C . PRO A 1 91 ? 22.169 7.534 16.456 1.00 70.75 91 PRO A C 1
ATOM 715 O O . PRO A 1 91 ? 22.381 8.744 16.452 1.00 70.75 91 PRO A O 1
ATOM 718 N N . GLY A 1 92 ? 21.262 6.975 17.259 1.00 73.69 92 GLY A N 1
ATOM 719 C CA . GLY A 1 92 ? 20.432 7.738 18.197 1.00 73.69 92 GLY A CA 1
ATOM 720 C C . GLY A 1 92 ? 19.185 8.408 17.602 1.00 73.69 92 GLY A C 1
ATOM 721 O O . GLY A 1 92 ? 18.426 9.007 18.358 1.00 73.69 92 GLY A O 1
ATOM 722 N N . LYS A 1 93 ? 18.921 8.286 16.291 1.00 73.62 93 LYS A N 1
ATOM 723 C CA . LYS A 1 93 ? 17.697 8.788 15.642 1.00 73.62 93 LYS A CA 1
ATOM 724 C C . LYS A 1 93 ? 16.882 7.635 15.051 1.00 73.62 93 LYS A C 1
ATOM 726 O O . LYS A 1 93 ? 17.189 7.134 13.967 1.00 73.62 93 LYS A O 1
ATOM 731 N N . SER A 1 94 ? 15.823 7.232 15.753 1.00 76.88 94 SER A N 1
ATOM 732 C CA . SER A 1 94 ? 14.805 6.306 15.244 1.00 76.88 94 SER A CA 1
ATOM 733 C C . SER A 1 94 ? 13.546 7.056 14.818 1.00 76.88 94 SER A C 1
ATOM 735 O O . SER A 1 94 ? 13.082 7.935 15.542 1.00 76.88 94 SER A O 1
ATOM 737 N N . ALA A 1 95 ? 12.963 6.670 13.686 1.00 80.31 95 ALA A N 1
ATOM 738 C CA . ALA A 1 95 ? 11.662 7.151 13.235 1.00 80.31 95 ALA A CA 1
ATOM 739 C C . ALA A 1 95 ? 10.745 5.970 12.899 1.00 80.31 95 ALA A C 1
ATOM 741 O O . ALA A 1 95 ? 11.191 4.979 12.312 1.00 80.31 95 ALA A O 1
ATOM 742 N N . LEU A 1 96 ? 9.464 6.100 13.241 1.00 85.44 96 LEU A N 1
ATOM 743 C CA . LEU A 1 96 ? 8.421 5.184 12.792 1.00 85.44 96 LEU A CA 1
ATOM 744 C C . LEU A 1 96 ? 8.128 5.447 11.314 1.00 85.44 96 LEU A C 1
ATOM 746 O O . L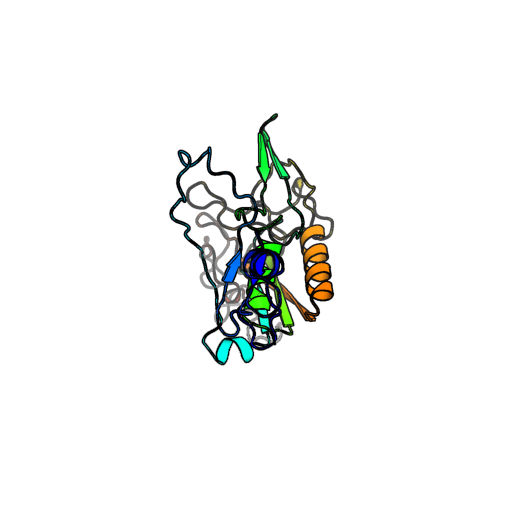EU A 1 96 ? 7.922 6.593 10.926 1.00 85.44 96 LEU A O 1
ATOM 750 N N . VAL A 1 97 ? 8.143 4.403 10.485 1.00 86.94 97 VAL A N 1
ATOM 751 C CA . VAL A 1 97 ? 8.000 4.553 9.022 1.00 86.94 97 VAL A CA 1
ATOM 752 C C . VAL A 1 97 ? 6.604 4.248 8.494 1.00 86.94 97 VAL A C 1
ATOM 754 O O . VAL A 1 97 ? 6.285 4.643 7.380 1.00 86.94 97 VAL A O 1
ATOM 757 N N . ASN A 1 98 ? 5.772 3.563 9.277 1.00 90.69 98 ASN A N 1
ATOM 758 C CA . ASN A 1 98 ? 4.401 3.177 8.919 1.00 90.69 98 ASN A CA 1
ATOM 759 C C . ASN A 1 98 ? 3.355 3.697 9.925 1.00 90.69 98 ASN A C 1
ATOM 761 O O . ASN A 1 98 ? 2.262 3.137 10.034 1.00 90.69 98 ASN A O 1
ATOM 765 N N . ARG A 1 99 ? 3.712 4.725 10.703 1.00 91.38 99 ARG A N 1
ATOM 766 C CA . ARG A 1 99 ? 2.823 5.367 11.671 1.00 91.38 99 ARG A CA 1
ATOM 767 C C . ARG A 1 99 ? 2.986 6.881 11.601 1.00 91.38 99 ARG A C 1
ATOM 769 O O . ARG A 1 99 ? 3.868 7.450 12.239 1.00 91.38 99 ARG A O 1
ATOM 776 N N . ASN A 1 100 ? 2.109 7.506 10.835 1.00 89.38 100 ASN A N 1
ATOM 777 C CA . ASN A 1 100 ? 1.951 8.949 10.722 1.00 89.38 100 ASN A CA 1
ATOM 778 C C . ASN A 1 100 ? 0.703 9.439 11.483 1.00 89.38 100 ASN A C 1
ATOM 780 O O . ASN A 1 100 ? 0.600 10.624 11.796 1.00 89.38 100 ASN A O 1
ATOM 784 N N . CYS A 1 101 ? -0.232 8.542 11.817 1.00 86.06 101 CYS A N 1
ATOM 785 C CA . CYS A 1 101 ? -1.387 8.832 12.663 1.00 86.06 101 CYS A CA 1
ATOM 786 C C . CYS A 1 101 ? -1.073 8.739 14.170 1.00 86.06 101 CYS A C 1
ATOM 788 O O . CYS A 1 101 ? -0.150 8.052 14.614 1.00 86.06 101 CYS A O 1
ATOM 790 N N . LEU A 1 102 ? -1.897 9.407 14.985 1.00 84.00 102 LEU A N 1
ATOM 791 C CA . LEU A 1 102 ? -1.819 9.357 16.453 1.00 84.00 102 LEU A CA 1
ATOM 792 C C . LEU A 1 102 ? -2.849 8.399 17.078 1.00 84.00 102 LEU A C 1
ATOM 794 O O . LEU A 1 102 ? -2.813 8.160 18.282 1.00 84.00 102 LEU A O 1
ATOM 798 N N . SER A 1 103 ? -3.772 7.859 16.277 1.00 82.69 103 SER A N 1
ATOM 799 C CA . SER A 1 103 ? -4.960 7.136 16.751 1.00 82.69 103 SER A CA 1
ATOM 800 C C . SER A 1 103 ? -4.749 5.633 16.960 1.00 82.69 103 SER A C 1
ATOM 802 O O . SER A 1 103 ? -5.539 5.006 17.673 1.00 82.69 103 SER A O 1
ATOM 804 N N . ARG A 1 104 ? -3.718 5.043 16.342 1.00 88.00 104 ARG A N 1
ATOM 805 C CA . ARG A 1 104 ? -3.378 3.610 16.411 1.00 88.00 104 ARG A CA 1
ATOM 806 C C . ARG A 1 104 ? -1.867 3.385 16.377 1.00 88.00 104 ARG A C 1
ATOM 808 O O . ARG A 1 104 ? -1.089 4.330 16.250 1.00 88.00 104 ARG A O 1
ATOM 815 N N . GLU A 1 105 ? -1.481 2.117 16.495 1.00 89.56 105 GLU A N 1
ATOM 816 C CA . GLU A 1 105 ? -0.098 1.631 16.422 1.00 89.56 105 GLU A CA 1
ATOM 817 C C . GLU A 1 105 ? 0.515 1.752 15.013 1.00 89.56 105 GLU A C 1
ATOM 819 O O . GLU A 1 105 ? 1.720 1.949 14.880 1.00 89.56 105 GLU A O 1
ATOM 824 N N . SER A 1 106 ? -0.300 1.696 13.957 1.00 94.56 106 SER A N 1
ATOM 825 C CA . SER A 1 106 ? 0.127 1.901 12.568 1.00 94.56 106 SER A CA 1
ATOM 826 C C . SER A 1 106 ? -0.973 2.556 11.738 1.00 94.56 106 SER A C 1
ATOM 828 O O . SER A 1 106 ? -2.160 2.475 12.073 1.00 94.56 106 SER A O 1
ATOM 830 N N . ASP A 1 107 ? -0.578 3.156 10.616 1.00 94.31 107 ASP A N 1
ATOM 831 C CA . ASP A 1 107 ? -1.512 3.737 9.647 1.00 94.31 107 ASP A CA 1
ATOM 832 C C . ASP A 1 107 ? -2.407 2.663 9.017 1.00 94.31 107 ASP A C 1
ATOM 834 O O . ASP A 1 107 ? -3.571 2.926 8.713 1.00 94.31 107 ASP A O 1
ATOM 838 N N . TRP A 1 108 ? -1.895 1.434 8.889 1.00 95.94 108 TRP A N 1
ATOM 839 C CA . TRP A 1 108 ? -2.653 0.268 8.440 1.00 95.94 108 TRP A CA 1
ATOM 840 C C . TRP A 1 108 ? -3.830 -0.043 9.369 1.00 95.94 108 TRP A C 1
ATOM 842 O O . TRP A 1 108 ? -4.972 -0.139 8.917 1.00 95.94 108 TRP A O 1
ATOM 852 N N . GLN A 1 109 ? -3.560 -0.157 10.676 1.00 95.94 109 GLN A N 1
ATOM 853 C CA . GLN A 1 109 ? -4.586 -0.444 11.681 1.00 95.94 109 GLN A CA 1
ATOM 854 C C . GLN A 1 109 ? -5.630 0.678 11.749 1.00 95.94 109 GLN A C 1
ATOM 856 O O . GLN A 1 109 ? -6.826 0.393 11.746 1.00 95.94 109 GLN A O 1
ATOM 861 N N . ALA A 1 110 ? -5.193 1.945 11.752 1.00 93.75 110 ALA A N 1
ATOM 862 C CA . ALA A 1 110 ? -6.106 3.091 11.738 1.00 93.75 110 ALA A CA 1
ATOM 863 C C . ALA A 1 110 ? -7.028 3.068 10.512 1.00 93.75 110 ALA A C 1
ATOM 865 O O . ALA A 1 110 ? -8.251 3.094 10.653 1.00 93.75 110 ALA A O 1
ATOM 866 N N . SER A 1 111 ? -6.443 2.931 9.321 1.00 94.19 111 SER A N 1
ATOM 867 C CA . SER A 1 111 ? -7.186 3.008 8.063 1.00 94.19 111 SER A CA 1
ATOM 868 C C . SER A 1 111 ? -8.183 1.859 7.902 1.00 94.19 111 SER A C 1
ATOM 870 O O . SER A 1 111 ? -9.296 2.076 7.426 1.00 94.19 111 SER A O 1
ATOM 872 N N . LEU A 1 112 ? -7.821 0.630 8.294 1.00 95.19 112 LEU A N 1
ATOM 873 C CA . LEU A 1 112 ? -8.732 -0.513 8.183 1.00 95.19 112 LEU A CA 1
ATOM 874 C C . LEU A 1 112 ? -9.846 -0.504 9.231 1.00 95.19 112 LEU A C 1
ATOM 876 O O . LEU A 1 112 ? -10.968 -0.896 8.906 1.00 95.19 112 LEU A O 1
ATOM 880 N N . ASP A 1 113 ? -9.570 -0.047 10.456 1.00 93.25 113 ASP A N 1
ATOM 881 C CA . ASP A 1 113 ? -10.608 0.141 11.475 1.00 93.25 113 ASP A CA 1
ATOM 882 C C . ASP A 1 113 ? -11.672 1.129 10.991 1.00 93.25 113 ASP A C 1
ATOM 884 O O . ASP A 1 113 ? -12.872 0.849 11.066 1.00 93.25 113 ASP A O 1
ATOM 888 N N . GLU A 1 114 ? -11.234 2.271 10.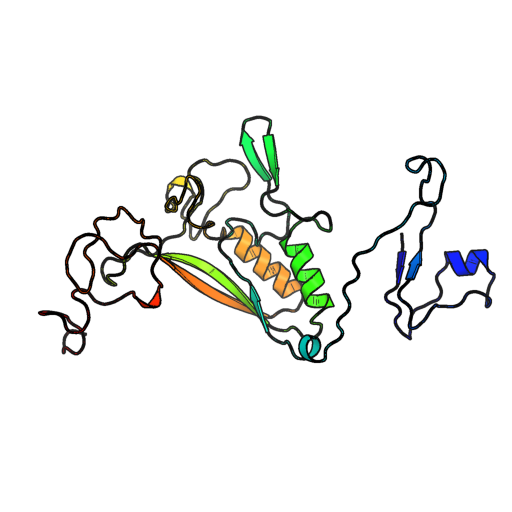459 1.00 91.19 114 GLU A N 1
ATOM 889 C CA . GLU A 1 114 ? -12.120 3.296 9.910 1.00 91.19 114 GLU A CA 1
ATOM 890 C C . GLU A 1 114 ? -12.881 2.780 8.687 1.00 91.19 114 GLU A C 1
ATOM 892 O O . GLU A 1 114 ? -14.104 2.921 8.611 1.00 91.19 114 GLU A O 1
ATOM 897 N N . LEU A 1 115 ? -12.193 2.099 7.767 1.00 92.25 115 LEU A N 1
ATOM 898 C CA . LEU A 1 115 ? -12.813 1.519 6.581 1.00 92.25 115 LEU A CA 1
ATOM 899 C C . LEU A 1 115 ? -13.932 0.535 6.941 1.00 92.25 115 LEU A C 1
ATOM 901 O O . LEU A 1 115 ? -15.018 0.625 6.372 1.00 92.25 115 LEU A O 1
ATOM 905 N N . GLN A 1 116 ? -13.703 -0.387 7.880 1.00 91.38 116 GLN A N 1
ATOM 906 C CA . GLN A 1 116 ? -14.727 -1.356 8.287 1.00 91.38 116 GLN A CA 1
ATOM 907 C C . GLN A 1 116 ? -15.856 -0.710 9.098 1.00 91.38 116 GLN A C 1
ATOM 909 O O . GLN A 1 116 ? -16.996 -1.171 9.032 1.00 91.38 116 GLN A O 1
ATOM 914 N N . ALA A 1 117 ? -15.572 0.370 9.833 1.00 88.38 117 ALA A N 1
ATOM 915 C CA . ALA A 1 117 ? -16.604 1.137 10.521 1.00 88.38 117 ALA A CA 1
ATOM 916 C C . ALA A 1 117 ? -17.542 1.859 9.536 1.00 88.38 117 ALA A C 1
ATOM 918 O O . ALA A 1 117 ? -18.748 1.928 9.776 1.00 88.38 117 ALA A O 1
ATOM 919 N N . ILE A 1 118 ? -17.004 2.375 8.426 1.00 89.12 118 ILE A N 1
ATOM 920 C CA . ILE A 1 118 ? -17.770 3.091 7.395 1.00 89.12 118 ILE A CA 1
ATOM 921 C C . ILE A 1 118 ? -18.464 2.112 6.441 1.00 89.12 118 ILE A C 1
ATOM 923 O O . ILE A 1 118 ? -19.628 2.312 6.097 1.00 89.12 118 ILE A O 1
ATOM 927 N N . CYS A 1 119 ? -17.774 1.042 6.041 1.00 91.19 119 CYS A N 1
ATOM 928 C CA . CYS A 1 119 ? -18.231 0.047 5.072 1.00 91.19 119 CYS A CA 1
ATOM 929 C C . CYS A 1 119 ? -18.482 -1.310 5.759 1.00 91.19 119 CYS A C 1
ATOM 931 O O . CYS A 1 119 ? -17.696 -2.244 5.588 1.00 91.19 119 CYS A O 1
ATOM 933 N N . PRO A 1 120 ? -19.581 -1.469 6.522 1.00 88.44 120 PRO A N 1
ATOM 934 C CA . PRO A 1 120 ? -19.807 -2.663 7.344 1.00 88.44 120 PRO A CA 1
ATOM 935 C C . PRO A 1 120 ? -20.035 -3.946 6.530 1.00 88.44 120 PRO A C 1
ATOM 937 O O . PRO A 1 120 ? -19.899 -5.041 7.063 1.00 88.44 120 PRO A O 1
ATOM 940 N N . ASN A 1 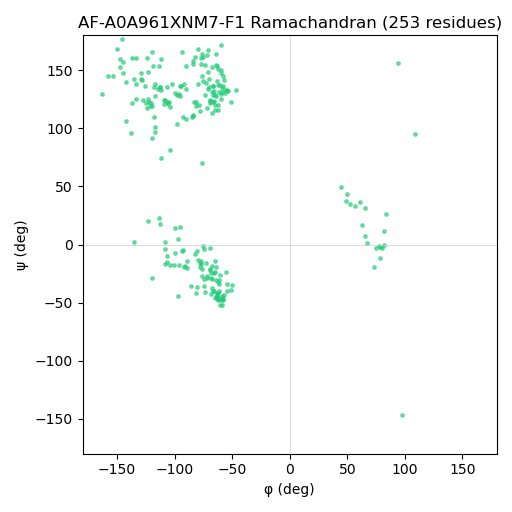121 ? -20.383 -3.816 5.246 1.00 92.62 121 ASN A N 1
ATOM 941 C CA . ASN A 1 121 ? -20.599 -4.938 4.331 1.00 92.62 121 ASN A CA 1
ATOM 942 C C . ASN A 1 121 ? -19.381 -5.204 3.430 1.00 92.62 121 ASN A C 1
ATOM 944 O O . ASN A 1 121 ? -19.502 -5.897 2.417 1.00 92.62 121 ASN A O 1
ATOM 948 N N . LEU A 1 122 ? -18.218 -4.631 3.761 1.00 95.81 122 LEU A N 1
ATOM 949 C CA . LEU A 1 122 ? -16.989 -4.898 3.033 1.00 95.81 122 LEU A CA 1
ATOM 950 C C . LEU A 1 122 ? -16.612 -6.373 3.187 1.00 95.81 122 LEU A C 1
ATOM 952 O O . LEU A 1 122 ? -16.496 -6.887 4.294 1.00 95.81 122 LEU A O 1
ATOM 956 N N . GLU A 1 123 ? -16.380 -7.047 2.065 1.00 97.81 123 GLU A N 1
ATOM 957 C CA . GLU A 1 123 ? -16.048 -8.470 2.050 1.00 97.81 123 GLU A CA 1
ATOM 958 C C . GLU A 1 123 ? -14.691 -8.762 1.429 1.00 97.81 123 GLU A C 1
ATOM 960 O O . GLU A 1 123 ? -14.102 -9.794 1.735 1.00 97.81 123 GLU A O 1
ATOM 965 N N . THR A 1 124 ? -14.224 -7.935 0.490 1.00 98.31 124 THR A N 1
ATOM 966 C CA . THR A 1 124 ? -13.035 -8.238 -0.316 1.00 98.31 124 THR A CA 1
ATOM 967 C C . THR A 1 124 ? -12.087 -7.051 -0.404 1.00 98.31 124 THR A C 1
ATOM 969 O O . THR A 1 124 ? -12.498 -5.917 -0.626 1.00 98.31 124 THR A O 1
ATOM 972 N N . VAL A 1 125 ? -10.795 -7.327 -0.290 1.00 98.19 125 VAL A N 1
ATOM 973 C CA . VAL A 1 125 ? -9.721 -6.358 -0.481 1.00 98.19 125 VAL A CA 1
ATOM 974 C C . VAL A 1 125 ? -8.799 -6.855 -1.584 1.00 98.19 125 VAL A C 1
ATOM 976 O O . VAL A 1 125 ? -8.237 -7.945 -1.486 1.00 98.19 125 VAL A O 1
ATOM 979 N N . ALA A 1 126 ? -8.632 -6.051 -2.630 1.00 98.12 126 ALA A N 1
ATOM 980 C CA . ALA A 1 126 ? -7.535 -6.206 -3.572 1.00 98.12 126 ALA A CA 1
ATOM 981 C C . ALA A 1 126 ? -6.301 -5.496 -3.001 1.00 98.12 126 ALA A C 1
ATOM 983 O O . ALA A 1 126 ? -6.290 -4.272 -2.872 1.00 98.12 126 ALA A O 1
ATOM 984 N N . LEU A 1 127 ? -5.291 -6.272 -2.610 1.00 97.75 127 LEU A N 1
ATOM 985 C CA . LEU A 1 127 ? -4.055 -5.769 -2.021 1.00 97.75 127 LEU A CA 1
ATOM 986 C C . LEU A 1 127 ? -3.019 -5.561 -3.126 1.00 97.75 127 LEU A C 1
ATOM 988 O O . LEU A 1 127 ? -2.536 -6.538 -3.705 1.00 97.75 127 LEU A O 1
ATOM 992 N N . VAL A 1 128 ? -2.708 -4.301 -3.427 1.00 97.81 128 VAL A N 1
ATOM 993 C CA . VAL A 1 128 ? -1.798 -3.944 -4.519 1.00 97.81 128 VAL A CA 1
ATOM 994 C C . VAL A 1 128 ? -0.349 -4.140 -4.094 1.00 97.81 128 VAL A C 1
ATOM 996 O O . VAL A 1 128 ? 0.125 -3.503 -3.165 1.00 97.81 128 VAL A O 1
ATOM 999 N N . VAL A 1 129 ? 0.385 -5.001 -4.793 1.00 97.44 129 VAL A N 1
ATOM 1000 C CA . VAL A 1 129 ? 1.802 -5.262 -4.509 1.00 97.44 129 VAL A CA 1
ATOM 1001 C C . VAL A 1 129 ? 2.628 -4.834 -5.720 1.00 97.44 129 VAL A C 1
ATOM 1003 O O . VAL A 1 129 ? 2.707 -5.583 -6.700 1.00 97.44 129 VAL A O 1
ATOM 1006 N N . PRO A 1 130 ? 3.196 -3.614 -5.701 1.00 96.81 130 PRO A N 1
ATOM 1007 C CA . PRO A 1 130 ? 3.910 -3.081 -6.846 1.00 96.81 130 PRO A CA 1
ATOM 1008 C C . PRO A 1 130 ? 5.336 -3.620 -6.966 1.00 96.81 130 PRO A C 1
ATOM 1010 O O . PRO A 1 130 ? 6.080 -3.699 -5.991 1.00 96.81 130 PRO A O 1
ATOM 1013 N N . TRP A 1 131 ? 5.718 -3.928 -8.197 1.00 97.56 131 TRP A N 1
ATOM 1014 C CA . TRP A 1 131 ? 7.074 -4.219 -8.653 1.00 97.56 131 TRP A CA 1
ATOM 1015 C C . TRP A 1 131 ? 7.467 -3.201 -9.721 1.00 97.56 131 TRP A C 1
ATOM 1017 O O . TRP A 1 131 ? 6.610 -2.498 -10.262 1.00 97.56 131 TRP A O 1
ATOM 1027 N N . PHE A 1 132 ? 8.754 -3.132 -10.036 1.00 98.00 132 PHE A N 1
ATOM 1028 C CA . PHE A 1 132 ? 9.291 -2.178 -10.993 1.00 98.00 132 PHE A CA 1
ATOM 1029 C C . PHE A 1 132 ? 9.661 -2.852 -12.300 1.00 98.00 132 PHE A C 1
ATOM 1031 O O . PHE A 1 132 ? 10.271 -3.919 -12.299 1.00 98.00 132 PHE A O 1
ATOM 1038 N N . ALA A 1 133 ? 9.280 -2.211 -13.396 1.00 98.00 133 ALA A N 1
ATOM 1039 C CA . ALA A 1 133 ? 9.647 -2.561 -14.756 1.00 98.00 133 ALA A CA 1
ATOM 1040 C C . ALA A 1 133 ? 10.545 -1.459 -15.333 1.00 98.00 133 ALA A C 1
ATOM 1042 O O . ALA A 1 133 ? 10.268 -0.272 -15.149 1.00 98.00 133 ALA A O 1
ATOM 1043 N N . THR A 1 134 ? 11.625 -1.851 -16.009 1.00 96.69 134 THR A N 1
ATOM 1044 C CA . THR A 1 134 ? 12.732 -0.938 -16.352 1.00 96.69 134 THR A CA 1
ATOM 1045 C C . THR A 1 134 ? 12.825 -0.567 -17.831 1.00 96.69 134 THR A C 1
ATOM 1047 O O . THR A 1 134 ? 13.698 0.212 -18.196 1.00 96.69 134 THR A O 1
ATOM 1050 N N . ASP A 1 135 ? 11.986 -1.138 -18.700 1.00 97.75 135 ASP A N 1
ATOM 1051 C CA . ASP A 1 135 ? 12.055 -0.925 -20.152 1.00 97.75 135 ASP A CA 1
ATOM 1052 C C . ASP A 1 135 ? 10.672 -1.132 -20.796 1.00 97.75 135 ASP A C 1
ATOM 1054 O O . ASP A 1 135 ? 9.902 -1.989 -20.365 1.00 97.75 135 ASP A O 1
ATOM 1058 N N . LEU A 1 136 ? 10.339 -0.366 -21.835 1.00 97.69 136 LEU A N 1
ATOM 1059 C CA . LEU A 1 136 ? 9.119 -0.552 -22.629 1.00 97.69 136 LEU A CA 1
ATOM 1060 C C . LEU A 1 136 ? 9.218 -1.707 -23.632 1.00 97.69 136 LEU A C 1
ATOM 1062 O O . LEU A 1 136 ? 8.200 -2.158 -24.149 1.00 97.69 136 LEU A O 1
ATOM 1066 N N . ARG A 1 137 ? 10.415 -2.206 -23.929 1.00 97.31 137 ARG A N 1
ATOM 1067 C CA . ARG A 1 137 ? 10.634 -3.328 -24.846 1.00 97.31 137 ARG A CA 1
ATOM 1068 C C . ARG A 1 137 ? 10.453 -4.628 -24.073 1.00 97.31 137 ARG A C 1
ATOM 1070 O O . ARG A 1 137 ? 11.280 -4.975 -23.238 1.00 97.31 137 ARG A O 1
ATOM 1077 N N . ALA A 1 138 ? 9.398 -5.379 -24.370 1.00 95.31 138 ALA A N 1
ATOM 1078 C CA . ALA A 1 138 ? 8.984 -6.555 -23.602 1.00 95.31 138 ALA A CA 1
ATOM 1079 C C . ALA A 1 138 ? 10.089 -7.616 -23.426 1.00 95.31 138 ALA A C 1
ATOM 1081 O O . ALA A 1 138 ? 10.156 -8.245 -22.377 1.00 95.31 138 ALA A O 1
ATOM 1082 N N . GLY A 1 139 ? 10.964 -7.794 -24.424 1.00 94.56 139 GLY A N 1
ATOM 1083 C CA . GLY A 1 139 ? 12.088 -8.739 -24.355 1.00 94.56 139 GLY A CA 1
ATOM 1084 C C . GLY A 1 139 ? 13.277 -8.274 -23.504 1.00 94.56 139 GLY A C 1
ATOM 1085 O O . GLY A 1 139 ? 14.054 -9.106 -23.053 1.00 94.56 139 GLY A O 1
ATOM 1086 N N . GLU A 1 140 ? 13.401 -6.967 -23.264 1.00 96.62 140 GLU A N 1
ATOM 1087 C CA . GLU A 1 140 ? 14.491 -6.348 -22.488 1.00 96.62 140 GLU A CA 1
ATOM 1088 C C . GLU A 1 140 ? 14.010 -5.874 -21.103 1.00 96.62 140 GLU A C 1
ATOM 1090 O O . GLU A 1 140 ? 14.806 -5.591 -20.205 1.00 96.62 140 GLU A O 1
ATOM 1095 N N . CYS A 1 141 ? 12.691 -5.783 -20.916 1.00 96.69 141 CYS A N 1
ATOM 1096 C CA . CYS A 1 141 ? 12.060 -5.338 -19.687 1.00 96.69 141 CYS A CA 1
ATOM 1097 C C . CYS A 1 141 ? 12.340 -6.313 -18.546 1.00 96.69 141 CYS A C 1
ATOM 1099 O O . CYS A 1 141 ? 11.854 -7.444 -18.523 1.00 96.69 141 CYS A O 1
ATOM 1101 N N . SER A 1 142 ? 13.062 -5.831 -17.541 1.00 96.50 142 SER A N 1
ATOM 1102 C CA . SER A 1 142 ? 13.282 -6.570 -16.306 1.00 96.50 142 SER A CA 1
ATOM 1103 C C . SER A 1 142 ? 12.244 -6.171 -15.261 1.00 96.50 142 SER A C 1
ATOM 1105 O O . SER A 1 142 ? 11.952 -4.988 -15.101 1.00 96.50 142 SER A O 1
ATOM 1107 N N . ILE A 1 143 ? 11.695 -7.160 -14.549 1.00 97.19 143 ILE A N 1
ATOM 1108 C CA . ILE A 1 143 ? 10.740 -6.960 -13.451 1.00 97.19 143 ILE A CA 1
ATOM 1109 C C . ILE A 1 143 ? 11.435 -7.297 -12.133 1.00 97.19 143 ILE A C 1
ATOM 1111 O O . ILE A 1 143 ? 11.900 -8.421 -11.944 1.00 97.19 143 ILE A O 1
ATOM 1115 N N . MET A 1 144 ? 11.509 -6.333 -11.220 1.00 97.25 144 MET A N 1
ATOM 1116 C CA . MET A 1 144 ? 12.296 -6.445 -9.988 1.00 97.25 144 MET A CA 1
ATOM 1117 C C . MET A 1 144 ? 11.656 -5.677 -8.823 1.00 97.25 144 MET A C 1
ATOM 1119 O O . MET A 1 144 ? 10.923 -4.711 -9.053 1.00 97.25 144 MET A O 1
ATOM 1123 N N . PRO A 1 145 ? 11.889 -6.087 -7.563 1.00 97.56 145 PRO A N 1
ATOM 1124 C CA . PRO A 1 145 ? 11.433 -5.314 -6.421 1.00 97.56 145 PRO A CA 1
ATOM 1125 C C . PRO A 1 145 ? 12.340 -4.093 -6.227 1.00 97.56 145 PRO A C 1
ATOM 1127 O O . PRO A 1 145 ? 13.551 -4.165 -6.458 1.00 97.56 145 PRO A O 1
ATOM 1130 N N . GLY A 1 146 ? 11.753 -2.978 -5.793 1.00 96.44 146 GLY A N 1
ATOM 1131 C CA . GLY A 1 146 ? 12.459 -1.705 -5.657 1.00 96.44 146 GLY A CA 1
ATOM 1132 C C . GLY A 1 146 ? 12.488 -1.165 -4.235 1.00 96.44 146 GLY A C 1
ATOM 1133 O O . GLY A 1 146 ? 11.595 -1.445 -3.437 1.00 96.44 146 GLY A O 1
ATOM 1134 N N . VAL A 1 147 ? 13.511 -0.371 -3.934 1.00 95.81 147 VAL A N 1
ATOM 1135 C CA . VAL A 1 147 ? 13.722 0.298 -2.646 1.00 95.81 147 VAL A CA 1
ATOM 1136 C C . VAL A 1 147 ? 13.986 1.787 -2.838 1.00 95.81 147 VAL A C 1
ATOM 1138 O O . VAL A 1 147 ? 14.613 2.197 -3.810 1.00 95.81 147 VAL A O 1
ATOM 1141 N N . GLU A 1 148 ? 13.552 2.601 -1.878 1.00 92.94 148 GLU A N 1
ATOM 1142 C CA . GLU A 1 148 ? 13.718 4.067 -1.887 1.00 92.94 148 GLU A CA 1
ATOM 1143 C C . GLU A 1 148 ? 15.150 4.491 -1.533 1.00 92.94 148 GLU A C 1
ATOM 1145 O O . GLU A 1 148 ? 15.639 5.563 -1.909 1.00 92.94 148 GLU A O 1
ATOM 1150 N N . HIS A 1 149 ? 15.833 3.643 -0.762 1.00 88.00 149 HIS A N 1
ATOM 1151 C CA . HIS A 1 149 ? 17.152 3.914 -0.212 1.00 88.00 149 HIS A CA 1
ATOM 1152 C C . HIS A 1 149 ? 18.024 2.658 -0.215 1.00 88.00 149 HIS A C 1
ATOM 1154 O O . HIS A 1 149 ? 17.576 1.575 0.165 1.00 88.00 149 HIS A O 1
ATOM 1160 N N . ALA A 1 150 ? 19.303 2.831 -0.554 1.00 83.69 150 ALA A N 1
ATOM 1161 C CA . ALA A 1 150 ? 20.301 1.762 -0.495 1.00 83.69 150 ALA A CA 1
ATOM 1162 C C . ALA A 1 150 ? 20.732 1.424 0.947 1.00 83.69 150 ALA A C 1
ATOM 1164 O O . ALA A 1 150 ? 21.093 0.286 1.241 1.00 83.69 150 ALA A O 1
ATOM 1165 N N . ALA A 1 151 ? 20.694 2.404 1.858 1.00 74.38 151 ALA A N 1
ATOM 1166 C CA . ALA A 1 151 ? 21.126 2.225 3.242 1.00 74.38 151 ALA A CA 1
ATOM 1167 C C . ALA A 1 151 ? 20.132 1.376 4.051 1.00 74.38 151 ALA A C 1
ATOM 1169 O O . ALA A 1 151 ? 18.915 1.545 3.959 1.00 74.38 151 ALA A O 1
ATOM 1170 N N . SER A 1 152 ? 20.662 0.480 4.882 1.00 63.44 152 SER A N 1
ATOM 1171 C CA . SER A 1 152 ? 19.891 -0.367 5.792 1.00 63.44 152 SER A CA 1
ATOM 1172 C C . SER A 1 152 ? 19.904 0.189 7.217 1.00 63.44 152 SER A C 1
ATOM 1174 O O . SER A 1 152 ? 20.975 0.423 7.773 1.00 63.44 152 SER A O 1
ATOM 1176 N N . GLY A 1 153 ? 18.732 0.310 7.839 1.00 62.28 153 GLY A N 1
ATOM 1177 C CA . GLY A 1 153 ? 18.594 0.578 9.270 1.00 62.28 153 GLY A CA 1
ATOM 1178 C C . GLY A 1 153 ? 17.180 0.255 9.750 1.00 62.28 153 GLY A C 1
ATOM 1179 O O . GLY A 1 153 ? 16.213 0.712 9.145 1.00 62.28 153 GLY A O 1
ATOM 1180 N N . GLY A 1 154 ? 17.045 -0.519 10.831 1.00 68.88 154 GLY A N 1
ATOM 1181 C CA . GLY A 1 154 ? 15.746 -0.981 11.340 1.00 68.88 154 GLY A CA 1
ATOM 1182 C C . GLY A 1 154 ? 15.367 -2.400 10.894 1.00 68.88 154 GLY A C 1
ATOM 1183 O O . GLY A 1 154 ? 16.237 -3.260 10.768 1.00 68.88 154 GLY A O 1
ATOM 1184 N N . MET A 1 155 ? 14.067 -2.654 10.694 1.00 74.50 155 MET A N 1
ATOM 1185 C CA . MET A 1 155 ? 13.551 -3.962 10.253 1.00 74.50 155 MET A CA 1
ATOM 1186 C C . MET A 1 155 ? 14.123 -4.358 8.880 1.00 74.50 155 MET A C 1
ATOM 1188 O O . MET A 1 155 ? 14.216 -3.537 7.968 1.00 74.50 155 MET A O 1
ATOM 1192 N N . GLY A 1 156 ? 14.504 -5.630 8.729 1.00 85.81 156 GLY A N 1
ATOM 1193 C CA . GLY A 1 156 ? 15.043 -6.155 7.475 1.00 85.81 156 GLY A CA 1
ATOM 1194 C C . GLY A 1 156 ? 13.999 -6.143 6.357 1.00 85.81 156 GLY A C 1
ATOM 1195 O O . GLY A 1 156 ? 12.940 -6.750 6.492 1.00 85.81 156 GLY A O 1
ATOM 1196 N N . TRP A 1 157 ? 14.318 -5.474 5.249 1.00 93.56 157 TRP A N 1
ATOM 1197 C CA . TRP A 1 157 ? 13.534 -5.529 4.016 1.00 93.56 157 TRP A CA 1
ATOM 1198 C C . TRP A 1 157 ? 14.046 -6.669 3.125 1.00 93.56 157 TRP A C 1
ATOM 1200 O O . TRP A 1 157 ? 15.260 -6.808 2.937 1.00 93.56 157 TRP A O 1
ATOM 1210 N N . SER A 1 158 ? 13.130 -7.472 2.587 1.00 95.38 158 SER A N 1
ATOM 1211 C CA . SER A 1 158 ? 13.406 -8.510 1.589 1.00 95.38 158 SER A CA 1
ATOM 1212 C C . SER A 1 158 ? 12.129 -8.838 0.817 1.00 95.38 158 SER A C 1
ATOM 1214 O O . SER A 1 158 ? 11.039 -8.818 1.401 1.00 95.38 158 SER A O 1
ATOM 1216 N N . VAL A 1 159 ? 12.276 -9.144 -0.471 1.00 96.94 159 VAL A N 1
ATOM 1217 C CA . VAL A 1 159 ? 11.182 -9.565 -1.357 1.00 96.94 159 VAL A CA 1
ATOM 1218 C C . VAL A 1 159 ? 11.650 -10.733 -2.208 1.00 96.94 159 VAL A C 1
ATOM 1220 O O . VAL A 1 159 ? 12.642 -10.622 -2.925 1.00 96.94 159 VAL A O 1
ATOM 1223 N N . SER A 1 160 ? 10.960 -11.870 -2.137 1.00 94.94 160 SER A N 1
ATOM 1224 C CA . SER A 1 160 ? 11.310 -13.088 -2.880 1.00 94.94 160 SER A CA 1
ATOM 1225 C C . SER A 1 160 ? 12.779 -13.521 -2.691 1.00 94.94 160 SER A C 1
ATOM 1227 O O . SER A 1 160 ? 13.422 -14.024 -3.613 1.00 94.94 160 SER A O 1
ATOM 1229 N N . GLY A 1 161 ? 13.334 -13.302 -1.494 1.00 94.62 161 GLY A N 1
ATOM 1230 C CA . GLY A 1 161 ? 14.737 -13.593 -1.169 1.00 94.62 161 GLY A CA 1
ATOM 1231 C C . GLY A 1 161 ? 15.753 -12.545 -1.646 1.00 94.62 161 GLY A C 1
ATOM 1232 O O . GLY A 1 161 ? 16.937 -12.672 -1.333 1.00 94.62 161 GLY A O 1
ATOM 1233 N N . ILE A 1 162 ? 15.318 -11.500 -2.354 1.00 95.94 162 ILE A N 1
ATOM 1234 C CA . ILE A 1 162 ? 16.160 -10.374 -2.767 1.00 95.94 162 ILE A CA 1
ATOM 1235 C C . ILE A 1 162 ? 16.290 -9.409 -1.589 1.00 95.94 162 ILE A C 1
ATOM 1237 O O . ILE A 1 162 ? 15.304 -8.859 -1.099 1.00 95.94 162 ILE A O 1
ATOM 1241 N N . SER A 1 163 ? 17.523 -9.201 -1.131 1.00 94.38 163 SER A N 1
ATOM 1242 C CA . SER A 1 163 ? 17.837 -8.241 -0.072 1.00 94.38 163 SER A CA 1
ATOM 1243 C C . SER A 1 163 ? 17.828 -6.804 -0.600 1.00 94.38 163 SER A C 1
ATOM 1245 O O . SER A 1 163 ? 18.020 -6.575 -1.793 1.00 94.38 163 SER A O 1
ATOM 1247 N N . ARG A 1 164 ? 17.706 -5.816 0.298 1.00 93.88 164 ARG A N 1
ATOM 1248 C CA . ARG A 1 164 ? 17.797 -4.382 -0.056 1.00 93.88 164 ARG A CA 1
ATOM 1249 C C . ARG A 1 164 ? 19.046 -4.047 -0.877 1.00 93.88 164 ARG A C 1
ATOM 1251 O O . ARG A 1 164 ? 18.967 -3.246 -1.795 1.00 93.88 164 ARG A O 1
ATOM 1258 N N . ALA A 1 165 ? 20.185 -4.659 -0.549 1.00 92.25 165 ALA A N 1
ATOM 1259 C CA . ALA A 1 165 ? 21.455 -4.398 -1.227 1.00 92.25 165 ALA A CA 1
ATOM 1260 C C . ALA A 1 165 ? 21.464 -4.851 -2.698 1.00 92.25 165 ALA A C 1
ATOM 1262 O O . ALA A 1 165 ? 22.237 -4.321 -3.487 1.00 92.25 165 ALA A O 1
ATOM 1263 N N . ASN A 1 166 ? 20.609 -5.815 -3.048 1.00 94.31 166 ASN A N 1
ATOM 1264 C CA . ASN A 1 166 ? 20.491 -6.375 -4.394 1.00 94.31 166 ASN A CA 1
ATOM 1265 C C . ASN A 1 166 ? 19.198 -5.933 -5.101 1.00 94.31 166 ASN A C 1
ATOM 1267 O O . ASN A 1 166 ? 18.910 -6.415 -6.194 1.00 94.31 166 ASN A O 1
ATOM 1271 N N . ALA A 1 167 ? 18.391 -5.086 -4.461 1.00 95.88 167 ALA A N 1
ATOM 1272 C CA . ALA A 1 167 ? 17.142 -4.589 -5.015 1.00 95.88 167 ALA A CA 1
ATOM 1273 C C . ALA A 1 167 ? 17.383 -3.408 -5.957 1.00 95.88 167 ALA A C 1
ATOM 1275 O O . ALA A 1 167 ? 18.412 -2.732 -5.889 1.00 95.88 167 ALA A O 1
ATOM 1276 N N . HIS A 1 168 ? 16.395 -3.135 -6.805 1.00 96.19 168 HIS A N 1
ATOM 1277 C CA . HIS A 1 168 ? 16.401 -1.954 -7.656 1.00 96.19 168 HIS A CA 1
ATOM 1278 C C . HIS A 1 168 ? 16.322 -0.693 -6.802 1.00 96.19 168 HIS A C 1
ATOM 1280 O O . HIS A 1 168 ? 15.359 -0.505 -6.060 1.00 96.19 168 HIS A O 1
ATOM 1286 N N . LEU A 1 169 ? 17.323 0.178 -6.885 1.00 96.12 169 LEU A N 1
ATOM 1287 C CA . LEU A 1 169 ? 17.202 1.502 -6.291 1.00 96.12 169 LEU A CA 1
ATOM 1288 C C . LEU A 1 169 ? 16.342 2.341 -7.229 1.00 96.12 169 LEU A C 1
ATOM 1290 O O . LEU A 1 169 ? 16.761 2.611 -8.354 1.00 96.12 169 LEU A O 1
ATOM 1294 N N . VAL A 1 170 ? 15.160 2.738 -6.759 1.00 96.06 170 VAL A N 1
ATOM 1295 C CA . VAL A 1 170 ? 14.245 3.539 -7.577 1.00 96.06 170 VAL A CA 1
ATOM 1296 C C . VAL A 1 170 ? 14.928 4.831 -8.024 1.00 96.06 170 VAL A C 1
ATOM 1298 O O . VAL A 1 170 ? 15.735 5.416 -7.285 1.00 96.06 170 VAL A O 1
ATOM 1301 N N . SER A 1 171 ? 14.613 5.273 -9.238 1.00 95.88 171 SER A N 1
ATOM 1302 C CA . SER A 1 171 ? 15.147 6.516 -9.791 1.00 95.88 171 SER A CA 1
ATOM 1303 C C . SER A 1 171 ? 14.768 7.733 -8.936 1.00 95.88 171 SER A C 1
ATOM 1305 O O . SER A 1 171 ? 13.998 7.657 -7.969 1.00 95.88 171 SER A O 1
ATOM 1307 N N . ARG A 1 172 ? 15.353 8.887 -9.265 1.00 94.94 172 ARG A N 1
ATOM 1308 C CA . ARG A 1 172 ? 15.150 10.126 -8.516 1.00 94.94 172 ARG A CA 1
ATOM 1309 C C . ARG A 1 172 ? 14.482 11.186 -9.368 1.00 94.94 172 ARG A C 1
ATOM 1311 O O . ARG A 1 172 ? 14.881 11.433 -10.498 1.00 94.94 172 ARG A O 1
ATOM 1318 N N . PHE A 1 173 ? 13.542 11.892 -8.759 1.00 92.88 173 PHE A N 1
ATOM 1319 C CA . PHE A 1 173 ? 12.910 13.068 -9.326 1.00 92.88 173 PHE A CA 1
ATOM 1320 C C . PHE A 1 173 ? 13.007 14.211 -8.314 1.00 92.88 173 PHE A C 1
ATOM 1322 O O . PHE A 1 173 ? 12.633 14.052 -7.155 1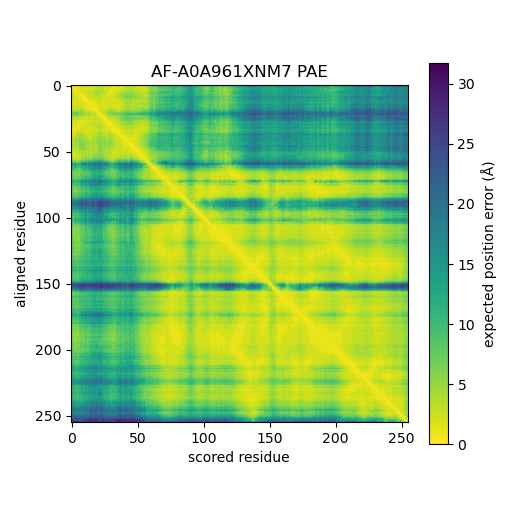.00 92.88 173 PHE A O 1
ATOM 1329 N N . ASP A 1 174 ? 13.578 15.339 -8.739 1.00 92.94 174 ASP A N 1
ATOM 1330 C CA . ASP A 1 174 ? 13.760 16.543 -7.911 1.00 92.94 174 ASP A CA 1
ATOM 1331 C C . ASP A 1 174 ? 14.409 16.276 -6.531 1.00 92.94 174 ASP A C 1
ATOM 1333 O O . ASP A 1 174 ? 13.976 16.744 -5.481 1.00 92.94 174 ASP A O 1
ATOM 1337 N N . GLY A 1 175 ? 15.450 15.434 -6.512 1.00 91.00 175 GLY A N 1
ATOM 1338 C CA . GLY A 1 175 ? 16.196 15.106 -5.292 1.00 91.00 175 GLY A CA 1
ATOM 1339 C C . GLY A 1 175 ? 15.517 14.107 -4.341 1.00 91.00 175 GLY A C 1
ATOM 1340 O O . GLY A 1 175 ? 16.141 13.715 -3.350 1.00 91.00 175 GLY A O 1
ATOM 1341 N N . ALA A 1 176 ? 14.311 13.627 -4.653 1.00 93.06 176 ALA A N 1
ATOM 1342 C CA . ALA A 1 176 ? 13.592 12.591 -3.911 1.00 93.06 176 ALA A CA 1
ATOM 1343 C C . ALA A 1 176 ? 13.481 11.282 -4.722 1.00 93.06 176 ALA A C 1
ATOM 1345 O O . ALA A 1 176 ? 13.650 11.310 -5.943 1.00 93.06 176 ALA A O 1
ATOM 1346 N N . PRO A 1 177 ? 13.230 10.124 -4.080 1.00 94.50 177 PRO A N 1
ATOM 1347 C CA . PRO A 1 177 ? 12.810 8.915 -4.791 1.00 94.50 177 PRO A CA 1
ATOM 1348 C C . PRO A 1 177 ? 11.582 9.201 -5.669 1.00 94.50 177 PRO A C 1
ATOM 1350 O O . PRO A 1 177 ? 10.623 9.811 -5.198 1.00 94.50 177 PRO A O 1
ATOM 1353 N N . ALA A 1 178 ? 11.604 8.773 -6.932 1.00 95.12 178 ALA A N 1
ATOM 1354 C CA . ALA A 1 178 ? 10.492 8.977 -7.864 1.00 95.12 178 ALA A CA 1
ATOM 1355 C C . ALA A 1 178 ? 9.249 8.147 -7.486 1.00 95.12 178 ALA A C 1
ATOM 1357 O O . ALA A 1 178 ? 8.121 8.518 -7.809 1.00 95.12 178 ALA A O 1
ATOM 1358 N N . PHE A 1 179 ? 9.456 7.044 -6.762 1.00 95.31 179 PHE A N 1
ATOM 1359 C CA . PHE A 1 179 ? 8.419 6.148 -6.257 1.00 95.31 179 PHE A CA 1
ATOM 1360 C C . PHE A 1 179 ? 8.717 5.731 -4.813 1.00 95.31 179 PHE A C 1
ATOM 1362 O O . PHE A 1 179 ? 9.863 5.787 -4.370 1.00 95.31 179 PHE A O 1
ATOM 1369 N N . GLY A 1 180 ? 7.690 5.251 -4.104 1.00 94.62 180 GLY A N 1
ATOM 1370 C CA . GLY A 1 180 ? 7.883 4.440 -2.898 1.00 94.62 180 GLY A CA 1
ATOM 1371 C C . GLY A 1 180 ? 8.314 3.010 -3.246 1.00 94.62 180 GLY A C 1
ATOM 1372 O O . GLY A 1 180 ? 8.126 2.574 -4.378 1.00 94.62 180 GLY A O 1
ATOM 1373 N N . GLY A 1 181 ? 8.890 2.264 -2.303 1.00 95.12 181 GLY A N 1
ATOM 1374 C CA . GLY A 1 181 ? 9.432 0.927 -2.586 1.00 95.12 181 GLY A CA 1
ATOM 1375 C C . GLY A 1 181 ? 8.389 -0.198 -2.651 1.00 95.12 181 GLY A C 1
ATOM 1376 O O . GLY A 1 181 ? 7.235 -0.052 -2.239 1.00 95.12 181 GLY A O 1
ATOM 1377 N N . THR A 1 182 ? 8.811 -1.367 -3.135 1.00 97.44 182 THR A N 1
ATOM 1378 C CA . THR A 1 182 ? 8.018 -2.603 -3.094 1.00 97.44 182 THR A CA 1
ATOM 1379 C C . THR A 1 182 ? 7.818 -3.036 -1.634 1.00 97.44 182 THR A C 1
ATOM 1381 O O . THR A 1 182 ? 8.797 -3.086 -0.881 1.00 97.44 182 THR A O 1
ATOM 1384 N N . PRO A 1 183 ? 6.589 -3.374 -1.198 1.00 96.69 183 PRO A N 1
ATOM 1385 C CA . PRO A 1 183 ? 6.342 -3.893 0.145 1.00 96.69 183 PRO A CA 1
ATOM 1386 C C . PRO A 1 183 ? 7.170 -5.141 0.446 1.00 96.69 183 PRO A C 1
ATOM 1388 O O . PRO A 1 183 ? 7.184 -6.076 -0.353 1.00 96.69 183 PRO A O 1
ATOM 1391 N N . ALA A 1 184 ? 7.812 -5.182 1.614 1.00 95.81 184 ALA A N 1
ATOM 1392 C CA . ALA A 1 184 ? 8.524 -6.367 2.080 1.00 95.81 184 ALA A CA 1
ATOM 1393 C C . ALA A 1 184 ? 7.577 -7.573 2.211 1.00 95.81 184 ALA A C 1
ATOM 1395 O O . ALA A 1 184 ? 6.424 -7.420 2.629 1.00 95.81 184 ALA A O 1
ATOM 1396 N N . ASP A 1 185 ? 8.085 -8.786 1.964 1.00 96.56 185 ASP A N 1
ATOM 1397 C CA . ASP A 1 185 ? 7.296 -10.026 2.080 1.00 96.56 185 ASP A CA 1
ATOM 1398 C C . ASP A 1 185 ? 6.635 -10.151 3.459 1.00 96.56 185 ASP A C 1
ATOM 1400 O O . ASP A 1 185 ? 5.473 -10.541 3.584 1.00 96.56 185 ASP A O 1
ATOM 1404 N N . THR A 1 186 ? 7.363 -9.770 4.511 1.00 95.56 186 THR A N 1
ATOM 1405 C CA . THR A 1 186 ? 6.869 -9.784 5.892 1.00 95.56 186 THR A CA 1
ATOM 1406 C C . THR A 1 186 ? 5.674 -8.853 6.084 1.00 95.56 186 THR A C 1
ATOM 1408 O O . THR A 1 186 ? 4.696 -9.259 6.711 1.00 95.56 186 THR A O 1
ATOM 1411 N N . ALA A 1 187 ? 5.707 -7.650 5.503 1.00 95.81 187 ALA A N 1
ATOM 1412 C CA . ALA A 1 187 ? 4.613 -6.685 5.570 1.00 95.81 187 ALA A CA 1
ATOM 1413 C C . ALA A 1 187 ? 3.383 -7.170 4.787 1.00 95.81 187 ALA A C 1
ATOM 1415 O O . ALA A 1 187 ? 2.270 -7.106 5.306 1.00 95.81 187 ALA A O 1
ATOM 1416 N N . VAL A 1 188 ? 3.572 -7.730 3.585 1.00 97.19 188 VAL A N 1
ATOM 1417 C CA . VAL A 1 188 ? 2.474 -8.301 2.779 1.00 97.19 188 VAL A CA 1
ATOM 1418 C C . VAL A 1 188 ? 1.814 -9.473 3.506 1.00 97.19 188 VAL A C 1
ATOM 1420 O O . VAL A 1 188 ? 0.589 -9.535 3.613 1.00 97.19 188 VAL A O 1
ATOM 1423 N N . VAL A 1 189 ? 2.606 -10.400 4.051 1.00 97.56 189 VAL A N 1
ATOM 1424 C CA . VAL A 1 189 ? 2.085 -11.552 4.800 1.00 97.56 189 VAL A CA 1
ATOM 1425 C C . VAL A 1 189 ? 1.347 -11.104 6.063 1.00 97.56 189 VAL A C 1
ATOM 1427 O O . VAL A 1 189 ? 0.281 -11.648 6.365 1.00 97.56 189 VAL A O 1
ATOM 1430 N N . ALA A 1 190 ? 1.881 -10.121 6.793 1.00 97.44 190 ALA A N 1
ATOM 1431 C CA . ALA A 1 190 ? 1.235 -9.575 7.981 1.00 97.44 190 ALA A CA 1
ATOM 1432 C C . ALA A 1 190 ? -0.106 -8.900 7.640 1.00 97.44 190 ALA A C 1
ATOM 1434 O O . ALA A 1 190 ? -1.113 -9.219 8.271 1.00 97.44 190 ALA A O 1
ATOM 1435 N N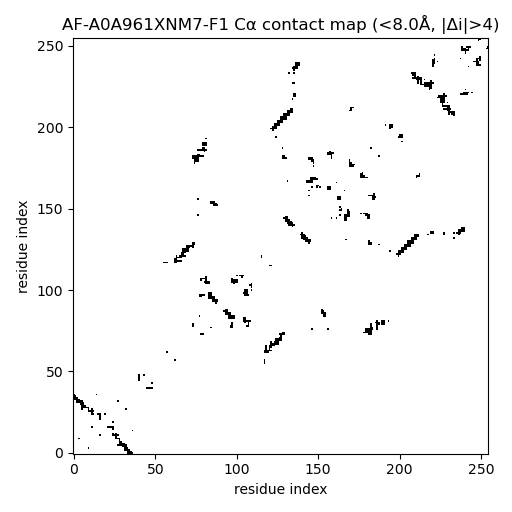 . ALA A 1 191 ? -0.157 -8.084 6.583 1.00 97.75 191 ALA A N 1
ATOM 1436 C CA . ALA A 1 191 ? -1.395 -7.489 6.078 1.00 97.75 191 ALA A CA 1
ATOM 1437 C C . ALA A 1 191 ? -2.438 -8.539 5.679 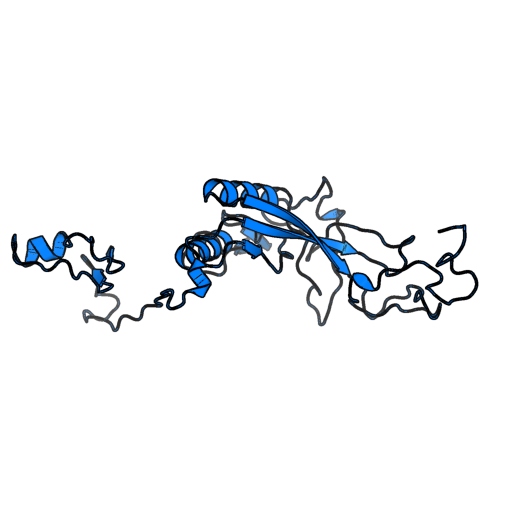1.00 97.75 191 ALA A C 1
ATOM 1439 O O . ALA A 1 191 ? -3.601 -8.433 6.061 1.00 97.75 191 ALA A O 1
ATOM 1440 N N . ILE A 1 192 ? -2.046 -9.590 4.949 1.00 98.44 192 ILE A N 1
ATOM 1441 C CA . ILE A 1 192 ? -2.972 -10.668 4.559 1.00 98.44 192 ILE A CA 1
ATOM 1442 C C . ILE A 1 192 ? -3.544 -11.374 5.795 1.00 98.44 192 ILE A C 1
ATOM 1444 O O . ILE A 1 192 ? -4.726 -11.724 5.811 1.00 98.44 192 ILE A O 1
ATOM 1448 N N . ARG A 1 193 ? -2.721 -11.612 6.824 1.00 98.62 193 ARG A N 1
ATOM 1449 C CA . ARG A 1 193 ? -3.176 -12.217 8.085 1.00 98.62 193 ARG A CA 1
ATOM 1450 C C . ARG A 1 193 ? -4.159 -11.308 8.817 1.00 98.62 193 ARG A C 1
ATOM 1452 O O . ARG A 1 193 ? -5.205 -11.798 9.232 1.00 98.62 193 ARG A O 1
ATOM 1459 N N . ASP A 1 194 ? -3.854 -10.018 8.920 1.00 98.44 194 ASP A N 1
ATOM 1460 C CA . ASP A 1 194 ? -4.717 -9.018 9.556 1.00 98.44 194 ASP A CA 1
ATOM 1461 C C . ASP A 1 194 ? -6.067 -8.881 8.825 1.00 98.44 194 ASP A C 1
ATOM 1463 O O . ASP A 1 194 ? -7.122 -9.021 9.440 1.00 98.44 194 ASP A O 1
ATOM 1467 N N . LEU A 1 195 ? -6.061 -8.762 7.491 1.00 98.31 195 LEU A N 1
ATOM 1468 C CA . LEU A 1 195 ? -7.282 -8.730 6.672 1.00 98.31 195 LEU A CA 1
ATOM 1469 C C . LEU A 1 195 ? -8.152 -9.974 6.877 1.00 98.31 195 LEU A C 1
ATOM 1471 O O . LEU A 1 195 ? -9.369 -9.870 7.033 1.00 98.31 195 LEU A O 1
ATOM 1475 N N . LYS A 1 196 ? -7.540 -11.162 6.917 1.00 98.31 196 LYS A N 1
ATOM 1476 C CA . LYS A 1 196 ? -8.271 -12.408 7.178 1.00 98.31 196 LYS A CA 1
ATOM 1477 C C . LYS A 1 196 ? -8.834 -12.459 8.597 1.00 98.31 196 LYS A C 1
ATOM 1479 O O . LYS A 1 196 ? -9.966 -12.903 8.767 1.00 98.31 196 LYS A O 1
ATOM 1484 N N . ALA A 1 197 ? -8.084 -11.994 9.598 1.00 98.31 197 ALA A N 1
ATOM 1485 C CA . ALA A 1 197 ? -8.560 -11.905 10.980 1.00 98.31 197 ALA A CA 1
ATOM 1486 C C . ALA A 1 197 ? -9.765 -10.955 11.111 1.00 98.31 197 ALA A C 1
ATOM 1488 O O . ALA A 1 197 ? -10.677 -11.216 11.890 1.00 98.31 197 ALA A O 1
ATOM 1489 N N . ARG A 1 198 ? -9.811 -9.912 10.276 1.00 97.31 198 ARG A N 1
ATOM 1490 C CA . ARG A 1 198 ? -10.932 -8.973 10.128 1.00 97.31 198 ARG A CA 1
ATOM 1491 C C . ARG A 1 198 ? -12.135 -9.532 9.352 1.00 97.31 198 ARG A C 1
ATOM 1493 O O . ARG A 1 198 ? -13.121 -8.818 9.184 1.00 97.31 198 ARG A O 1
ATOM 1500 N N . GLY A 1 199 ? -12.068 -10.773 8.862 1.00 97.88 199 GLY A N 1
ATOM 1501 C CA . GLY A 1 199 ? -13.131 -11.417 8.081 1.00 97.88 199 GLY A CA 1
ATOM 1502 C C . GLY A 1 199 ? -13.149 -11.055 6.591 1.00 97.88 199 GLY A C 1
ATOM 1503 O O . GLY A 1 199 ? -14.109 -11.386 5.897 1.00 97.88 199 GLY A O 1
ATOM 1504 N N . LEU A 1 200 ? -12.103 -10.398 6.081 1.00 98.31 200 LEU A N 1
ATOM 1505 C CA . LEU A 1 200 ? -12.017 -9.953 4.691 1.00 98.31 200 LEU A CA 1
ATOM 1506 C C . LEU A 1 200 ? -11.333 -11.006 3.806 1.00 98.31 200 LEU A C 1
ATOM 1508 O O . LEU A 1 200 ? -10.313 -11.605 4.158 1.00 98.31 200 LEU A O 1
ATOM 1512 N N . LYS A 1 201 ? -11.877 -11.209 2.605 1.00 98.56 201 LYS A N 1
ATOM 1513 C CA . LYS A 1 201 ? -11.238 -11.965 1.522 1.00 98.56 201 LYS A CA 1
ATOM 1514 C C . LYS A 1 201 ? -10.145 -11.104 0.907 1.00 98.56 201 LYS A C 1
ATOM 1516 O O . LYS A 1 201 ? -10.338 -9.910 0.703 1.00 98.56 201 LYS A O 1
ATOM 1521 N N . VAL A 1 202 ? -9.019 -11.717 0.559 1.00 98.31 202 VAL A N 1
ATOM 1522 C CA . VAL A 1 202 ? -7.886 -10.994 -0.024 1.00 98.31 202 VAL A CA 1
ATOM 1523 C C . VAL A 1 202 ? -7.619 -11.494 -1.433 1.00 98.31 202 VAL A C 1
ATOM 1525 O O . VAL A 1 202 ? -7.454 -12.694 -1.646 1.00 98.31 202 VAL A O 1
ATOM 1528 N N . VAL A 1 203 ? -7.559 -10.560 -2.376 1.00 98.19 203 VAL A N 1
ATOM 1529 C CA . VAL A 1 203 ? -7.060 -10.772 -3.734 1.00 98.19 203 VAL A CA 1
ATOM 1530 C C . VAL A 1 203 ? -5.677 -10.145 -3.799 1.00 98.19 203 VAL A C 1
ATOM 1532 O O . VAL A 1 203 ? -5.533 -8.940 -3.602 1.00 98.19 203 VAL A O 1
ATOM 1535 N N . LEU A 1 204 ? -4.653 -10.954 -4.059 1.00 96.38 204 LEU A N 1
ATOM 1536 C CA . LEU A 1 204 ? -3.331 -10.420 -4.359 1.00 96.38 204 LEU A CA 1
ATOM 1537 C C . LEU A 1 204 ? -3.392 -9.738 -5.729 1.00 96.38 204 LEU A C 1
ATOM 1539 O O . LEU A 1 204 ? -3.785 -10.373 -6.707 1.00 96.38 204 LEU A O 1
ATOM 1543 N N . TYR A 1 205 ? -3.010 -8.466 -5.792 1.00 97.06 205 TYR A N 1
ATOM 1544 C CA . TYR A 1 205 ? -3.010 -7.684 -7.023 1.00 97.06 205 TYR A CA 1
ATOM 1545 C C . TYR A 1 205 ? -1.580 -7.211 -7.339 1.00 97.06 205 TYR A C 1
ATOM 1547 O O . TYR A 1 205 ? -1.172 -6.137 -6.902 1.00 97.06 205 TYR A O 1
ATOM 1555 N N . PRO A 1 206 ? -0.808 -7.980 -8.128 1.00 94.31 206 PRO A N 1
ATOM 1556 C CA . PRO A 1 206 ? 0.484 -7.532 -8.641 1.00 94.31 206 PRO A CA 1
ATOM 1557 C C . PRO A 1 206 ? 0.332 -6.310 -9.552 1.00 94.31 206 PRO A C 1
ATOM 1559 O O . PRO A 1 206 ? -0.552 -6.273 -10.411 1.00 94.31 206 PRO A O 1
ATOM 1562 N N . PHE A 1 207 ? 1.209 -5.323 -9.400 1.00 95.38 207 PHE A N 1
ATOM 1563 C CA . PHE A 1 207 ? 1.169 -4.093 -10.190 1.00 95.38 207 PHE A CA 1
ATOM 1564 C C . PHE A 1 207 ? 2.567 -3.722 -10.678 1.00 95.38 207 PHE A C 1
ATOM 1566 O O . PHE A 1 207 ? 3.534 -3.913 -9.952 1.00 95.38 207 PHE A O 1
ATOM 1573 N N . LEU A 1 208 ? 2.686 -3.198 -11.897 1.00 96.50 208 LEU A N 1
ATOM 1574 C CA . LEU A 1 208 ? 3.970 -2.748 -12.439 1.00 96.50 208 LEU A CA 1
ATOM 1575 C C . LEU A 1 208 ? 4.030 -1.224 -12.461 1.00 96.50 208 LEU A C 1
ATOM 1577 O O . LEU A 1 208 ? 3.185 -0.568 -13.076 1.00 96.50 208 LEU A O 1
ATOM 1581 N N . LEU A 1 209 ? 5.037 -0.683 -11.790 1.00 97.19 209 LEU A N 1
ATOM 1582 C CA . LEU A 1 209 ? 5.465 0.702 -11.901 1.00 97.19 209 LEU A CA 1
ATOM 1583 C C . LEU A 1 209 ? 6.601 0.758 -12.921 1.00 97.19 209 LEU A C 1
ATOM 1585 O O . LEU A 1 209 ? 7.557 -0.006 -12.817 1.00 97.19 209 LEU A O 1
ATOM 1589 N N . MET A 1 210 ? 6.490 1.635 -13.915 1.00 97.62 210 MET A N 1
ATOM 1590 C CA . MET A 1 210 ? 7.565 1.828 -14.886 1.00 97.62 210 MET A CA 1
ATOM 1591 C C . MET A 1 210 ? 8.561 2.828 -14.315 1.0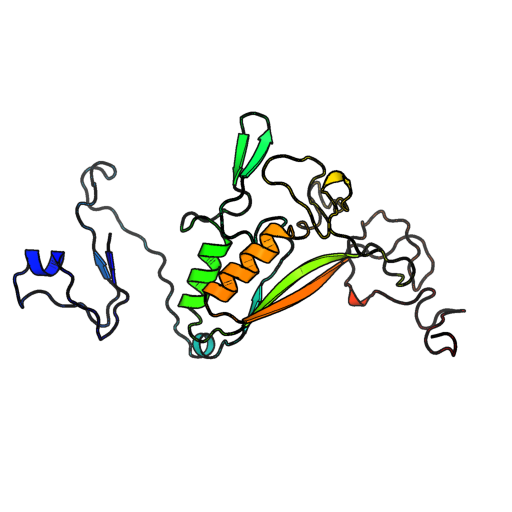0 97.62 210 MET A C 1
ATOM 1593 O O . MET A 1 210 ? 8.246 4.014 -14.210 1.00 97.62 210 MET A O 1
ATOM 1597 N N . ASP A 1 211 ? 9.748 2.355 -13.953 1.00 97.50 211 ASP A N 1
ATOM 1598 C CA . ASP A 1 211 ? 10.816 3.210 -13.446 1.00 97.50 211 ASP A CA 1
ATOM 1599 C C . ASP A 1 211 ? 11.876 3.422 -14.521 1.00 97.50 211 ASP A C 1
ATOM 1601 O O . ASP A 1 211 ? 12.898 2.740 -14.585 1.00 97.50 211 ASP A O 1
ATOM 1605 N N . ILE A 1 212 ? 11.559 4.359 -15.412 1.00 97.31 212 ILE A N 1
ATOM 1606 C CA . ILE A 1 212 ? 12.405 4.788 -16.520 1.00 97.31 212 ILE A CA 1
ATOM 1607 C C . ILE A 1 212 ? 12.705 6.266 -16.297 1.00 97.31 212 ILE A C 1
ATOM 1609 O O . ILE A 1 212 ? 11.811 7.107 -16.402 1.00 97.31 212 ILE A O 1
ATOM 1613 N N . ASP A 1 213 ? 13.958 6.563 -15.960 1.00 94.88 213 ASP A N 1
ATOM 1614 C CA . ASP A 1 213 ? 14.422 7.920 -15.669 1.00 94.88 213 ASP A CA 1
ATOM 1615 C C . ASP A 1 213 ? 14.398 8.819 -16.918 1.00 94.88 213 ASP A C 1
ATOM 1617 O O . ASP A 1 213 ? 14.559 8.351 -18.044 1.00 94.88 213 ASP A O 1
ATOM 1621 N N . ALA A 1 214 ? 14.243 10.131 -16.739 1.00 93.56 214 ALA A N 1
ATOM 1622 C CA . ALA A 1 214 ? 14.197 11.086 -17.851 1.00 93.56 214 ALA A CA 1
ATOM 1623 C C . ALA A 1 214 ? 15.507 11.195 -18.649 1.00 93.56 214 ALA A C 1
ATOM 1625 O O . ALA A 1 214 ? 15.465 11.575 -19.817 1.00 93.56 214 ALA A O 1
ATOM 1626 N N . ALA A 1 215 ? 16.651 10.849 -18.055 1.00 93.00 215 ALA A N 1
ATOM 1627 C CA . ALA A 1 215 ? 17.956 10.852 -18.710 1.00 93.00 215 ALA A CA 1
ATOM 1628 C C . ALA A 1 215 ? 18.362 9.472 -19.272 1.00 93.00 215 ALA A C 1
ATOM 1630 O O . ALA A 1 215 ? 19.536 9.257 -19.583 1.00 93.00 215 ALA A O 1
ATOM 1631 N N . ASN A 1 216 ? 17.423 8.525 -19.395 1.00 95.62 216 ASN A N 1
ATOM 1632 C CA . ASN A 1 216 ? 17.705 7.197 -19.939 1.00 95.62 216 ASN A CA 1
ATOM 1633 C C . ASN A 1 216 ? 18.157 7.249 -21.413 1.00 95.62 216 ASN A C 1
ATOM 1635 O O . ASN A 1 216 ? 17.790 8.138 -22.178 1.00 95.62 216 ASN A O 1
ATOM 1639 N N . SER A 1 217 ? 18.925 6.243 -21.824 1.00 96.50 217 SER A N 1
ATOM 1640 C CA . SER A 1 217 ? 19.379 6.052 -23.207 1.00 96.50 217 SER A CA 1
ATOM 1641 C C . SER A 1 217 ? 18.758 4.819 -23.867 1.00 96.50 217 SER A C 1
ATOM 1643 O O . SER A 1 217 ? 19.279 4.331 -24.870 1.00 96.50 217 SER A O 1
ATOM 1645 N N . LEU A 1 218 ? 17.663 4.294 -23.307 1.00 97.06 218 LEU A N 1
ATOM 1646 C CA . LEU A 1 218 ? 17.018 3.082 -23.803 1.00 97.06 218 LEU A CA 1
ATOM 1647 C C . LEU A 1 218 ? 16.422 3.348 -25.194 1.00 97.06 218 LEU A C 1
ATOM 1649 O O . LEU A 1 218 ? 15.800 4.395 -25.381 1.00 97.06 218 LEU A O 1
ATOM 1653 N N . PRO A 1 219 ? 16.571 2.436 -26.168 1.00 97.00 219 PRO A N 1
ATOM 1654 C CA . PRO A 1 219 ? 15.925 2.576 -27.466 1.00 97.00 219 PRO A CA 1
ATOM 1655 C C . PRO A 1 219 ? 14.403 2.637 -27.328 1.00 97.00 219 PRO A C 1
ATOM 1657 O O . PRO A 1 219 ? 13.789 1.731 -26.759 1.00 97.00 219 PRO A O 1
ATOM 1660 N N . ASP A 1 220 ? 13.792 3.686 -27.863 1.00 96.50 220 ASP A N 1
ATOM 1661 C CA . ASP A 1 220 ? 12.345 3.820 -27.935 1.00 96.50 220 ASP A CA 1
ATOM 1662 C C . ASP A 1 220 ? 11.756 2.757 -28.883 1.00 96.50 220 ASP A C 1
ATOM 1664 O O . ASP A 1 220 ? 12.227 2.631 -30.020 1.00 96.50 220 ASP A O 1
ATOM 1668 N N . PRO A 1 221 ? 10.737 1.978 -28.461 1.00 96.19 221 PRO A N 1
ATOM 1669 C CA . PRO A 1 221 ? 10.248 0.857 -29.257 1.00 96.19 221 PRO A CA 1
ATOM 1670 C C . PRO A 1 221 ? 9.711 1.235 -30.640 1.00 96.19 221 PRO A C 1
ATOM 1672 O O . PRO A 1 221 ? 9.725 0.398 -31.542 1.00 96.19 221 PRO A O 1
ATOM 1675 N N . TYR A 1 222 ? 9.231 2.469 -30.814 1.00 94.94 222 TYR A N 1
ATOM 1676 C CA . TYR A 1 222 ? 8.599 2.922 -32.051 1.00 94.94 222 TYR A CA 1
ATOM 1677 C C . TYR A 1 222 ? 9.567 3.671 -32.961 1.00 94.94 222 TYR A C 1
ATOM 1679 O O . TYR A 1 222 ? 9.586 3.433 -34.162 1.00 94.94 222 TYR A O 1
ATOM 1687 N N . SER A 1 223 ? 10.369 4.579 -32.415 1.00 93.25 223 SER A N 1
ATOM 1688 C CA . SER A 1 223 ? 11.288 5.406 -33.203 1.00 93.25 223 SER A CA 1
ATOM 1689 C C . SER A 1 223 ? 12.684 4.799 -33.350 1.00 93.25 223 SER A C 1
ATOM 1691 O O . SER A 1 223 ? 13.435 5.216 -34.232 1.00 93.25 223 SER A O 1
ATOM 1693 N N . GLY A 1 224 ? 13.061 3.854 -32.481 1.00 90.81 224 GLY A N 1
ATOM 1694 C CA . GLY A 1 224 ? 14.417 3.304 -32.389 1.00 90.81 224 GLY A CA 1
ATOM 1695 C C . GLY A 1 224 ? 15.470 4.307 -31.901 1.00 90.81 224 GLY A C 1
ATOM 1696 O O . GLY A 1 224 ? 16.648 3.961 -31.825 1.00 90.81 224 GLY A O 1
ATOM 1697 N N . GLN A 1 225 ? 15.078 5.545 -31.585 1.00 93.75 225 GLN A N 1
ATOM 1698 C CA . GLN A 1 225 ? 15.976 6.571 -31.060 1.00 93.75 225 GLN A CA 1
ATOM 1699 C C . GLN A 1 225 ? 16.266 6.322 -29.578 1.00 93.75 225 GLN A C 1
ATOM 1701 O O . GLN A 1 225 ? 15.472 5.704 -28.875 1.00 93.75 225 GLN A O 1
ATOM 1706 N N . ASN A 1 226 ? 17.405 6.814 -29.091 1.00 95.31 226 ASN A N 1
ATOM 1707 C CA . ASN A 1 226 ? 17.740 6.715 -27.672 1.00 95.31 226 ASN A CA 1
ATOM 1708 C C . ASN A 1 226 ? 16.851 7.649 -26.843 1.00 95.31 226 ASN A C 1
ATOM 1710 O O . ASN A 1 226 ? 16.735 8.832 -27.165 1.00 95.31 226 ASN A O 1
ATOM 1714 N N . GLY A 1 227 ? 16.321 7.123 -25.743 1.00 95.69 227 GLY A N 1
ATOM 1715 C CA . GLY A 1 227 ? 15.479 7.839 -24.793 1.00 95.69 227 GLY A CA 1
ATOM 1716 C C . GLY A 1 227 ? 14.030 7.378 -24.879 1.00 95.69 227 GLY A C 1
ATOM 1717 O O . GLY A 1 227 ? 13.247 7.892 -25.674 1.00 95.69 227 GLY A O 1
ATOM 1718 N N . GLN A 1 228 ? 13.657 6.440 -24.013 1.00 97.06 228 GLN A N 1
ATOM 1719 C CA . GLN A 1 228 ? 12.256 6.110 -23.772 1.00 97.06 228 GLN A CA 1
ATOM 1720 C C . GLN A 1 228 ? 11.576 7.215 -22.960 1.00 97.06 228 GLN A C 1
ATOM 1722 O O . GLN A 1 228 ? 12.219 7.938 -22.194 1.00 97.06 228 GLN A O 1
ATOM 1727 N N . LYS A 1 229 ? 10.252 7.327 -23.103 1.00 95.56 229 LYS A N 1
ATOM 1728 C CA . LYS A 1 229 ? 9.430 8.234 -22.295 1.00 95.56 229 LYS A CA 1
ATOM 1729 C C . LYS A 1 229 ? 9.663 7.967 -20.797 1.00 95.56 229 LYS A C 1
ATOM 1731 O O . LYS A 1 229 ? 9.609 6.804 -20.403 1.00 95.56 229 LYS A O 1
ATOM 1736 N N . PRO A 1 230 ? 9.878 9.002 -19.962 1.00 96.19 230 PRO A N 1
ATOM 1737 C CA . PRO A 1 230 ? 10.045 8.810 -18.528 1.00 96.19 230 PRO A CA 1
ATOM 1738 C C . PRO A 1 230 ? 8.740 8.400 -17.854 1.00 96.19 230 PRO A C 1
ATOM 1740 O O . PRO A 1 230 ? 7.672 8.912 -18.202 1.00 96.19 230 PRO A O 1
ATOM 1743 N N . TYR A 1 231 ? 8.849 7.510 -16.868 1.00 96.31 231 TYR A N 1
ATOM 1744 C CA . TYR A 1 231 ? 7.735 7.033 -16.035 1.00 96.31 231 TYR A CA 1
ATOM 1745 C C . TYR A 1 231 ? 6.449 6.695 -16.823 1.00 96.31 231 TYR A C 1
ATOM 1747 O O . TYR A 1 231 ? 5.365 7.189 -16.489 1.00 96.31 231 TYR A O 1
ATOM 1755 N N . PRO A 1 232 ? 6.540 5.906 -17.911 1.00 96.88 232 PRO A N 1
ATOM 1756 C CA . PRO A 1 232 ? 5.417 5.685 -18.810 1.00 96.88 232 PRO A CA 1
ATOM 1757 C C . PRO A 1 232 ? 4.337 4.822 -18.154 1.00 96.88 232 PRO A C 1
ATOM 1759 O O . PRO A 1 232 ? 4.537 4.172 -17.125 1.00 96.88 232 PRO A O 1
ATOM 1762 N N . TRP A 1 233 ? 3.156 4.770 -18.766 1.00 95.44 233 TRP A N 1
ATOM 1763 C CA . TRP A 1 233 ? 2.153 3.816 -18.316 1.00 95.44 233 TRP A CA 1
ATOM 1764 C C . TRP A 1 233 ? 2.594 2.393 -18.682 1.00 95.44 233 TRP A C 1
ATOM 1766 O O . TRP A 1 233 ? 2.990 2.136 -19.810 1.00 95.44 233 TRP A O 1
ATOM 1776 N N . ARG A 1 234 ? 2.469 1.431 -17.760 1.00 95.50 234 ARG A N 1
ATOM 1777 C CA . ARG A 1 234 ? 2.855 0.019 -17.989 1.00 95.50 234 ARG A CA 1
ATOM 1778 C C . ARG A 1 234 ? 2.202 -0.647 -19.207 1.00 95.50 234 ARG A C 1
ATOM 1780 O O . ARG A 1 234 ? 2.730 -1.622 -19.719 1.00 95.50 234 ARG A O 1
ATOM 1787 N N . GLY A 1 235 ? 1.045 -0.154 -19.655 1.00 95.94 235 GLY A N 1
ATOM 1788 C CA . GLY A 1 235 ? 0.398 -0.655 -20.871 1.00 95.94 235 GLY A CA 1
ATOM 1789 C C . GLY A 1 235 ? 1.077 -0.198 -22.166 1.00 95.94 235 GLY A C 1
ATOM 1790 O O . GLY A 1 235 ? 0.663 -0.621 -23.236 1.00 95.94 235 GLY A O 1
ATOM 1791 N N . GLU A 1 236 ? 2.108 0.646 -22.073 1.00 96.56 236 GLU A N 1
ATOM 1792 C CA . GLU A 1 236 ? 2.981 1.018 -23.189 1.00 96.56 236 GLU A CA 1
ATOM 1793 C C . GLU A 1 236 ? 4.090 -0.029 -23.436 1.00 96.56 236 GLU A C 1
ATOM 1795 O O . GLU A 1 236 ? 4.785 0.070 -24.447 1.00 96.56 236 GLU A O 1
ATOM 1800 N N . ILE A 1 237 ? 4.261 -1.036 -22.556 1.00 97.00 237 ILE A N 1
ATOM 1801 C CA . ILE A 1 237 ? 5.184 -2.157 -22.805 1.00 97.00 237 ILE A CA 1
ATOM 1802 C C . ILE A 1 237 ? 4.752 -2.881 -24.085 1.00 97.00 237 ILE A C 1
ATOM 1804 O O . ILE A 1 237 ? 3.591 -3.262 -24.235 1.00 97.00 237 ILE A O 1
ATOM 1808 N N . THR A 1 238 ? 5.694 -3.091 -25.000 1.00 95.81 238 THR A N 1
ATOM 1809 C CA . THR A 1 238 ? 5.419 -3.588 -26.347 1.00 95.81 238 THR A CA 1
ATOM 1810 C C . THR A 1 238 ? 6.577 -4.413 -26.911 1.00 95.81 238 THR A C 1
ATOM 1812 O O . THR A 1 238 ? 7.675 -4.451 -26.356 1.00 95.81 238 THR A O 1
ATOM 1815 N N . VAL A 1 239 ? 6.336 -5.112 -28.019 1.00 94.25 239 VAL A N 1
ATOM 1816 C CA . VAL A 1 239 ? 7.384 -5.820 -28.767 1.00 94.25 239 VAL A CA 1
ATOM 1817 C C . VAL A 1 239 ? 8.408 -4.830 -29.331 1.00 94.25 239 VAL A C 1
ATOM 1819 O O . VAL A 1 239 ? 8.104 -3.662 -29.552 1.00 94.25 239 VAL A O 1
ATOM 1822 N N . TYR A 1 240 ? 9.638 -5.284 -29.565 1.00 93.56 240 TYR A N 1
ATOM 1823 C CA . TYR A 1 240 ? 10.676 -4.476 -30.194 1.00 93.56 240 TYR A CA 1
ATOM 1824 C C . TYR A 1 240 ? 11.222 -5.164 -31.453 1.00 93.56 240 TYR A C 1
ATOM 1826 O O . TYR A 1 240 ? 11.683 -6.302 -31.340 1.00 93.56 240 TYR A O 1
ATOM 1834 N N . PRO A 1 241 ? 11.225 -4.500 -32.627 1.00 94.88 241 PRO A N 1
ATOM 1835 C CA . PRO A 1 241 ? 10.605 -3.199 -32.931 1.00 94.88 241 PRO A CA 1
ATOM 1836 C C . PRO A 1 241 ? 9.084 -3.174 -32.702 1.00 94.88 241 PRO A C 1
ATOM 1838 O O . PRO A 1 241 ? 8.425 -4.205 -32.837 1.00 94.88 241 PRO A O 1
ATOM 1841 N N . GLY A 1 242 ? 8.534 -2.007 -32.356 1.00 94.50 242 GLY A N 1
ATOM 1842 C CA . GLY A 1 242 ? 7.122 -1.822 -32.005 1.00 94.50 242 GLY A CA 1
ATOM 1843 C C . GLY A 1 242 ? 6.140 -2.097 -33.153 1.00 94.50 242 GLY A C 1
ATOM 1844 O O . GLY A 1 242 ? 6.546 -2.116 -34.318 1.00 94.50 242 GLY A O 1
ATOM 1845 N N . PRO A 1 243 ? 4.841 -2.284 -32.853 1.00 94.44 243 PRO A N 1
ATOM 1846 C CA . PRO A 1 243 ? 3.791 -2.471 -33.850 1.00 94.44 243 PRO A CA 1
ATOM 1847 C C . PRO A 1 243 ? 3.856 -1.453 -34.994 1.00 94.44 243 PRO A C 1
ATOM 1849 O O . PRO A 1 243 ? 4.002 -0.249 -34.771 1.00 94.44 243 PRO A O 1
ATOM 1852 N N . GLY A 1 244 ? 3.756 -1.940 -36.232 1.00 90.56 244 GLY A N 1
ATOM 1853 C CA . GLY A 1 244 ? 3.831 -1.115 -37.444 1.00 90.56 244 GLY A CA 1
ATOM 1854 C C . GLY A 1 244 ? 5.243 -0.686 -37.872 1.00 90.56 244 GLY A C 1
ATOM 1855 O O . GLY A 1 244 ? 5.374 -0.049 -38.918 1.00 90.56 244 GLY A O 1
ATOM 1856 N N . GLN A 1 245 ? 6.295 -1.039 -37.123 1.00 92.12 245 GLN A N 1
ATOM 1857 C CA . GLN A 1 245 ? 7.685 -0.806 -37.530 1.00 92.12 245 GLN A CA 1
ATOM 1858 C C . GLN A 1 245 ? 8.218 -1.910 -38.449 1.00 92.12 245 GLN A C 1
ATOM 1860 O O . GLN A 1 245 ? 7.774 -3.061 -38.413 1.00 92.12 245 GLN A O 1
ATOM 1865 N N . ALA A 1 246 ? 9.220 -1.566 -39.263 1.00 89.19 246 ALA A N 1
ATOM 1866 C CA . ALA A 1 246 ? 9.928 -2.545 -40.082 1.00 89.19 246 ALA A CA 1
ATOM 1867 C C . ALA A 1 246 ? 10.558 -3.632 -39.194 1.00 89.19 246 ALA A C 1
ATOM 1869 O O . ALA A 1 246 ? 11.176 -3.328 -38.174 1.00 89.19 246 ALA A O 1
ATOM 1870 N N . SER A 1 247 ? 10.408 -4.896 -39.595 1.00 89.12 247 SER A N 1
ATOM 1871 C CA . SER A 1 247 ? 10.900 -6.068 -38.851 1.00 89.12 247 SER A CA 1
ATOM 1872 C C . SER A 1 247 ? 10.282 -6.267 -37.460 1.00 89.12 247 SER A C 1
ATOM 1874 O O . SER A 1 247 ? 10.828 -7.031 -36.664 1.00 89.12 247 SER A O 1
ATOM 1876 N N . SER A 1 248 ? 9.152 -5.620 -37.154 1.00 92.06 248 SER A N 1
ATOM 1877 C CA . SER A 1 248 ? 8.372 -5.963 -35.963 1.00 92.06 248 SER A CA 1
ATOM 1878 C C . SER A 1 248 ? 7.840 -7.394 -36.065 1.00 92.06 248 SER A C 1
ATOM 1880 O O . SER A 1 248 ? 7.415 -7.830 -37.138 1.00 92.06 248 SER A O 1
ATOM 1882 N N . ALA A 1 249 ? 7.846 -8.122 -34.945 1.00 90.25 249 ALA A N 1
ATOM 1883 C CA . ALA A 1 249 ? 7.195 -9.428 -34.866 1.00 90.25 249 ALA A CA 1
ATOM 1884 C C . ALA A 1 249 ? 5.665 -9.308 -34.729 1.00 90.25 249 ALA A C 1
ATOM 1886 O O . ALA A 1 249 ? 4.970 -10.300 -34.947 1.00 90.25 249 ALA A O 1
ATOM 1887 N N . ASP A 1 250 ? 5.133 -8.121 -34.414 1.00 90.31 250 ASP A N 1
ATOM 1888 C CA . ASP A 1 250 ? 3.693 -7.888 -34.275 1.00 90.31 250 ASP A CA 1
ATOM 1889 C C . ASP A 1 250 ? 2.919 -8.281 -35.544 1.00 90.31 250 ASP A C 1
ATOM 1891 O O . ASP A 1 250 ? 3.294 -7.922 -36.661 1.00 90.31 250 ASP A O 1
ATOM 1895 N N . GLY A 1 251 ? 1.847 -9.059 -35.377 1.00 84.31 251 GLY A N 1
ATOM 1896 C CA . GLY A 1 251 ? 1.032 -9.566 -36.487 1.00 84.31 251 GLY A CA 1
ATOM 1897 C C . GLY A 1 251 ? 1.743 -10.543 -37.439 1.00 84.31 251 GLY A C 1
ATOM 1898 O O . GLY A 1 251 ? 1.172 -10.904 -38.471 1.00 84.31 251 GLY A O 1
ATOM 1899 N N . SER A 1 252 ? 2.968 -10.979 -37.126 1.00 83.69 252 SER A N 1
ATOM 1900 C CA . SER A 1 252 ? 3.722 -11.952 -37.922 1.00 83.69 252 SER A CA 1
ATOM 1901 C C . SER A 1 252 ? 3.514 -13.388 -37.424 1.00 83.69 252 SER A C 1
ATOM 1903 O O . SER A 1 252 ? 3.071 -13.616 -36.304 1.00 83.69 252 SER A O 1
ATOM 1905 N N . ALA A 1 253 ? 3.905 -14.381 -38.229 1.00 81.88 253 ALA A N 1
ATOM 1906 C CA . ALA A 1 253 ? 3.915 -15.788 -37.803 1.00 81.88 253 ALA A CA 1
ATOM 1907 C C . ALA A 1 253 ? 4.985 -16.111 -36.733 1.00 81.88 253 ALA A C 1
ATOM 1909 O O . ALA A 1 253 ? 5.086 -17.259 -36.308 1.00 81.88 253 ALA A O 1
ATOM 1910 N N . LEU A 1 254 ? 5.813 -15.130 -36.352 1.00 67.44 254 LEU A N 1
ATOM 1911 C CA . LEU A 1 254 ? 6.816 -15.240 -35.291 1.00 67.44 254 LEU A CA 1
ATOM 1912 C C . LEU A 1 254 ? 6.294 -14.764 -33.919 1.00 67.44 254 LEU A C 1
ATOM 1914 O O . LEU A 1 254 ? 7.040 -14.879 -32.948 1.00 67.44 254 LEU A O 1
ATOM 1918 N N . ALA A 1 255 ? 5.072 -14.215 -33.846 1.00 59.06 255 ALA A N 1
ATOM 1919 C CA . ALA A 1 255 ? 4.411 -13.781 -32.608 1.00 59.06 255 ALA A CA 1
ATOM 1920 C C . ALA A 1 255 ? 3.615 -14.899 -31.921 1.00 59.06 255 ALA A C 1
ATOM 1922 O O . ALA A 1 255 ? 3.084 -15.785 -32.631 1.00 59.06 255 ALA A O 1
#

Foldseek 3Di:
DDKDQQAQPADFDVVQCVVLDHPRTDSNHNDIDDDDDPDDCVVVVNDDDDDDDDDDDQPDVVLQVAAEDEDDDQLAQQLLAQAWWWFDPDVPDIDTRADPDPPHRGPNPVVVVVSCRSRVNHAAYEYEFEWEWEDLAQVPTDTFWEAQDLDDGTDWADDPNQGSNRGHHADDDPNGRPTRTGYGPNSVVNNCVVCVVVNHHYDYHYHYWYRYDQPFQHQDLDPRGGGDDGRDDNVSRAHHVHPPDPPTCPPHPND

Secondary structure (DSSP, 8-state):
-EEE---TTPPPPHHHHHHH-TTTS---TTS-EEE-SS---GGGTTS-PPP--------SHHHHH--EEEE-----TTTT-SS--EEEEETTEEEESS---SSSSSHHHHHHHHHHHH-TT--EEEEEEEEEE--SBTTT--EE-EES-S---SSPPEETTEEGGGSEE--EETTEESSPPPPPHHHHHHHHHHHHHTT-EEEEEEEEEE---TT--PBPTTT--B-PPSS--GGG-B-SSPTTSTT--TTSTT-

Mean predicted aligned error: 7.65 Å

Solvent-accessible surface area (backbone atoms only — not comparable to full-atom values): 14652 Å² total; per-residue (Å²): 113,48,81,41,86,18,46,82,82,47,66,58,52,67,69,54,26,72,73,58,35,87,93,62,40,74,44,51,54,74,40,65,44,75,49,78,67,87,73,82,31,71,93,51,77,69,39,90,70,91,85,84,80,92,81,88,73,77,86,58,73,61,38,60,66,36,39,64,51,73,51,73,88,30,43,29,42,48,40,48,18,51,62,67,43,49,32,40,83,48,96,94,42,73,44,62,76,21,40,88,59,89,87,45,68,5,41,38,48,42,52,52,54,51,48,46,70,44,20,73,49,50,40,35,36,34,45,37,46,34,33,32,30,58,48,50,31,57,91,74,36,49,78,44,52,29,30,61,58,75,77,87,44,58,74,86,57,36,46,97,87,41,40,56,86,74,38,44,70,49,49,73,47,97,93,37,54,66,50,58,12,24,44,15,49,68,18,52,53,42,34,54,51,51,41,44,75,72,67,30,45,77,40,86,34,81,40,69,43,35,60,34,49,80,86,44,69,47,62,19,44,76,79,63,44,71,39,41,72,48,56,47,65,61,86,66,49,34,54,68,38,14,79,95,38,84,86,25,44,64,98,40,96,83,96